Protein AF-K5BA87-F1 (afdb_monomer_lite)

Foldseek 3Di:
DDDDDLVVVQVVLLVVLVVLVVVLVVLLVPADQLADPCRLVSLLVSLLSLVVNLVVLVVQCPDPSRDVSSVVSNVVSVVVSLVSLLSQLLRPPRFLLSQLSQLCVVVVHDLVRLCVVLVHDSVVSVVVVNPDHDDPVSSVSSVVSCVVSPHGPPCVVVPDPPPPPPPDPDPDDDDDDDDDDDDDDDDDD

Secondary structure (DSSP, 8-state):
-----HHHHHHHHHHHHHHHHHHHHHHHHT---TTSTTHHHHHHHHHHHHHHHHHHHHHHHTSTT--HHHHHHHHHHHHHHHHHHHHHHHSTT--HHHHHHHHHHHTT--HHHHHHHHT--HHHHHHHHHTPPPPHHHHHHHHHHHHHTTS-TT-GGGS------------------------------

Structure (mmCIF, N/CA/C/O backbone):
data_AF-K5BA87-F1
#
_entry.id   AF-K5BA87-F1
#
loop_
_atom_site.group_PDB
_atom_site.id
_atom_site.type_symbol
_atom_site.label_atom_id
_atom_site.label_alt_id
_atom_site.label_comp_id
_atom_site.label_asym_id
_atom_site.label_entity_id
_atom_site.label_seq_id
_atom_site.pdbx_PDB_ins_code
_atom_site.Cartn_x
_atom_site.Cartn_y
_atom_site.Cartn_z
_atom_site.occupancy
_atom_site.B_iso_or_equiv
_atom_site.auth_seq_id
_atom_site.auth_comp_id
_atom_site.auth_asym_id
_atom_site.auth_atom_id
_atom_site.pdbx_PDB_model_num
ATOM 1 N N . MET A 1 1 ? 34.192 -6.811 -17.670 1.00 45.50 1 MET A N 1
ATOM 2 C CA . MET A 1 1 ? 32.764 -6.772 -17.295 1.00 45.50 1 MET A CA 1
ATOM 3 C C . MET A 1 1 ? 32.017 -6.153 -18.466 1.00 45.50 1 MET A C 1
ATOM 5 O O . MET A 1 1 ? 32.317 -5.016 -18.802 1.00 45.50 1 MET A O 1
ATOM 9 N N . GLN A 1 2 ? 31.177 -6.914 -19.172 1.00 49.62 2 GLN A N 1
ATOM 10 C CA . GLN A 1 2 ? 30.370 -6.382 -20.277 1.00 49.62 2 GLN A CA 1
ATOM 11 C C . GLN A 1 2 ? 29.252 -5.522 -19.676 1.00 49.62 2 GLN A C 1
ATOM 13 O O . GLN A 1 2 ? 28.383 -6.047 -18.987 1.00 49.62 2 GLN A O 1
ATOM 18 N N . HIS A 1 3 ? 29.323 -4.205 -19.878 1.00 57.19 3 HIS A N 1
ATOM 19 C CA . HIS A 1 3 ? 28.271 -3.267 -19.487 1.00 57.19 3 HIS A CA 1
ATOM 20 C C . HIS A 1 3 ? 27.156 -3.362 -20.531 1.00 57.19 3 HIS A C 1
ATOM 22 O O . HIS A 1 3 ? 27.376 -3.017 -21.693 1.00 57.19 3 HIS A O 1
ATOM 28 N N . MET A 1 4 ? 25.994 -3.887 -20.145 1.00 58.12 4 MET A N 1
ATOM 29 C CA . MET A 1 4 ? 24.817 -3.923 -21.013 1.00 58.12 4 MET A CA 1
ATOM 30 C C . MET A 1 4 ? 24.434 -2.475 -21.376 1.00 58.12 4 MET A C 1
ATOM 32 O O . MET A 1 4 ? 24.505 -1.586 -20.518 1.00 58.12 4 MET A O 1
ATOM 36 N N . PRO A 1 5 ? 24.049 -2.178 -22.630 1.00 64.94 5 PRO A N 1
ATOM 37 C CA . PRO A 1 5 ? 23.496 -0.868 -22.944 1.00 64.94 5 PRO A CA 1
ATOM 38 C C . PRO A 1 5 ? 22.256 -0.605 -22.063 1.00 64.94 5 PRO A C 1
ATOM 40 O O . PRO A 1 5 ? 21.494 -1.534 -21.789 1.00 64.94 5 PRO A O 1
ATOM 43 N N . PRO A 1 6 ? 22.023 0.645 -21.623 1.00 64.62 6 PRO A N 1
ATOM 44 C CA . PRO A 1 6 ? 20.949 0.996 -20.679 1.00 64.62 6 PRO A CA 1
ATOM 45 C C . PRO A 1 6 ? 19.543 0.596 -21.169 1.00 64.62 6 PRO A C 1
ATOM 47 O O . PRO A 1 6 ? 18.646 0.332 -20.366 1.00 64.62 6 PRO A O 1
ATOM 50 N N . GLU A 1 7 ? 19.355 0.498 -22.486 1.00 69.62 7 GLU A N 1
ATOM 51 C CA . GLU A 1 7 ? 18.125 0.011 -23.119 1.00 69.62 7 GLU A CA 1
ATOM 52 C C . GLU A 1 7 ? 17.911 -1.497 -22.904 1.00 69.62 7 GLU A C 1
ATOM 54 O O . GLU A 1 7 ? 16.791 -1.928 -22.634 1.00 69.62 7 GLU A O 1
ATOM 59 N N . GLY A 1 8 ? 18.983 -2.296 -22.939 1.00 77.62 8 GLY A N 1
ATOM 60 C CA . GLY A 1 8 ? 18.927 -3.738 -22.685 1.00 77.62 8 GLY A CA 1
ATOM 61 C C . GLY A 1 8 ? 18.586 -4.055 -21.229 1.00 77.62 8 GLY A C 1
ATOM 62 O O . GLY A 1 8 ? 17.743 -4.907 -20.963 1.00 77.62 8 GLY A O 1
ATOM 63 N N . GLU A 1 9 ? 19.170 -3.317 -20.279 1.00 81.56 9 GLU A N 1
ATOM 64 C CA . GLU A 1 9 ? 18.828 -3.442 -18.854 1.00 81.56 9 GLU A CA 1
ATOM 65 C C . GLU A 1 9 ? 17.364 -3.062 -18.595 1.00 81.56 9 GLU A C 1
ATOM 67 O O . GLU A 1 9 ? 16.650 -3.784 -17.899 1.00 81.56 9 GLU A O 1
ATOM 72 N N . SER A 1 10 ? 16.895 -1.969 -19.207 1.00 85.44 10 SER A N 1
ATOM 73 C CA . SER A 1 10 ? 15.498 -1.534 -19.102 1.00 85.44 10 SER A CA 1
ATOM 74 C C . SER A 1 10 ? 14.529 -2.580 -19.654 1.00 85.44 10 SER A C 1
ATOM 76 O O . SER A 1 10 ? 13.531 -2.882 -19.006 1.00 85.44 10 SER A O 1
ATOM 78 N N . SER A 1 11 ? 14.833 -3.173 -20.813 1.00 87.00 11 SER A N 1
ATOM 79 C CA . SER A 1 11 ? 13.997 -4.219 -21.413 1.00 87.00 11 SER A CA 1
ATOM 80 C C . SER A 1 11 ? 13.882 -5.453 -20.516 1.00 87.00 11 SER A C 1
ATOM 82 O O . SER A 1 11 ? 12.793 -6.011 -20.389 1.00 87.00 11 SER A O 1
ATOM 84 N N . VAL A 1 12 ? 14.976 -5.876 -19.873 1.00 92.94 12 VAL A N 1
ATOM 85 C CA . VAL A 1 12 ? 14.958 -7.017 -18.944 1.00 92.94 12 VAL A CA 1
ATOM 86 C C . VAL A 1 12 ? 14.115 -6.694 -17.712 1.00 92.94 12 VAL A C 1
ATOM 88 O O . VAL A 1 12 ? 13.256 -7.495 -17.344 1.00 92.94 12 VAL A O 1
ATOM 91 N N . ILE A 1 13 ? 14.302 -5.511 -17.114 1.00 92.31 13 ILE A N 1
ATOM 92 C CA . ILE A 1 13 ? 13.520 -5.063 -15.950 1.00 92.31 13 ILE A CA 1
ATOM 93 C C . ILE A 1 13 ? 12.024 -5.058 -16.273 1.00 92.31 13 ILE A C 1
ATOM 95 O O . ILE A 1 13 ? 11.234 -5.582 -15.486 1.00 92.31 13 ILE A O 1
ATOM 99 N N . VAL A 1 14 ? 11.642 -4.511 -17.429 1.00 92.94 14 VAL A N 1
ATOM 100 C CA . VAL A 1 14 ? 10.245 -4.467 -17.882 1.00 92.94 14 VAL A CA 1
ATOM 101 C C . VAL A 1 14 ? 9.699 -5.881 -18.060 1.00 92.94 14 VAL A C 1
ATOM 103 O O . VAL A 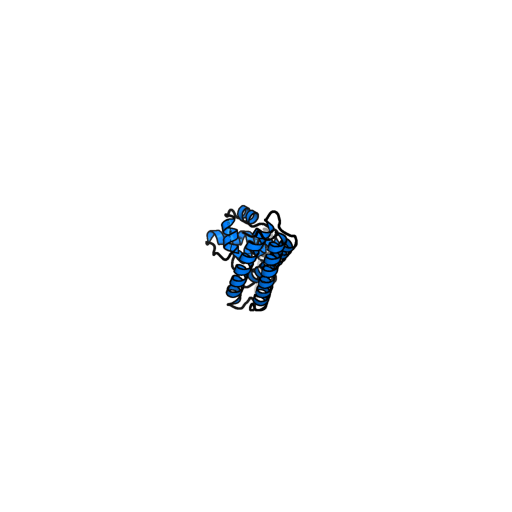1 14 ? 8.717 -6.220 -17.413 1.00 92.94 14 VAL A O 1
ATOM 106 N N . SER A 1 15 ? 10.385 -6.747 -18.813 1.00 94.62 15 SER A N 1
ATOM 107 C CA . SER A 1 15 ? 9.910 -8.119 -19.061 1.00 94.62 15 SER A CA 1
ATOM 108 C C . SER A 1 15 ? 9.724 -8.944 -17.779 1.00 94.62 15 SER A C 1
ATOM 110 O O . SER A 1 15 ? 8.754 -9.689 -17.635 1.00 94.62 15 SER A O 1
ATOM 112 N N . LEU A 1 16 ? 10.627 -8.786 -16.803 1.00 96.00 16 LEU A N 1
ATOM 113 C CA . LEU A 1 16 ? 10.517 -9.459 -15.512 1.00 96.00 16 LEU A CA 1
ATOM 114 C C . LEU A 1 16 ? 9.367 -8.880 -14.675 1.00 96.00 16 LEU A C 1
ATOM 116 O O . LEU A 1 16 ? 8.671 -9.624 -13.983 1.00 96.00 16 LEU A O 1
ATOM 120 N N . SER A 1 17 ? 9.155 -7.565 -14.753 1.00 95.44 17 SER A N 1
ATOM 121 C CA . SER A 1 17 ? 8.059 -6.887 -14.058 1.00 95.44 17 SER A CA 1
ATOM 122 C C . SER A 1 17 ? 6.700 -7.286 -14.623 1.00 95.44 17 SER A C 1
ATOM 124 O O . SER A 1 17 ? 5.794 -7.578 -13.847 1.00 95.44 17 SER A O 1
ATOM 126 N N . GLU A 1 18 ? 6.576 -7.389 -15.946 1.00 96.56 18 GLU A N 1
ATOM 127 C CA . GLU A 1 18 ? 5.374 -7.873 -16.630 1.00 96.56 18 GLU A CA 1
ATOM 128 C C . GLU A 1 18 ? 5.036 -9.305 -16.197 1.00 96.56 18 GLU A C 1
ATOM 130 O O . GLU A 1 18 ? 3.907 -9.588 -15.791 1.00 96.56 18 GLU A O 1
ATOM 135 N N . ALA A 1 19 ? 6.027 -10.205 -16.188 1.00 97.44 19 ALA A N 1
ATOM 136 C CA . ALA A 1 19 ? 5.841 -11.579 -15.723 1.00 97.44 19 ALA A CA 1
ATOM 137 C C . ALA A 1 19 ? 5.380 -11.637 -14.255 1.00 97.44 19 ALA A C 1
ATOM 139 O O . ALA A 1 19 ? 4.421 -12.343 -13.927 1.00 97.44 19 ALA A O 1
ATOM 140 N N . ALA A 1 20 ? 6.013 -10.857 -13.372 1.00 97.69 20 ALA A N 1
ATOM 141 C CA . ALA A 1 20 ? 5.603 -10.757 -11.974 1.00 97.69 20 ALA A CA 1
ATOM 142 C C . ALA A 1 20 ? 4.176 -10.198 -11.836 1.00 97.69 20 ALA A C 1
ATOM 144 O O . ALA A 1 20 ? 3.376 -10.723 -11.060 1.00 97.69 20 ALA A O 1
ATOM 145 N N . MET A 1 21 ? 3.821 -9.178 -12.619 1.00 97.88 21 MET A N 1
ATOM 146 C CA . MET A 1 21 ? 2.479 -8.598 -12.631 1.00 97.88 21 MET A CA 1
ATOM 147 C C . MET A 1 21 ? 1.417 -9.581 -13.110 1.00 97.88 21 MET A C 1
ATOM 149 O O . MET A 1 21 ? 0.338 -9.629 -12.521 1.00 97.88 21 MET A O 1
ATOM 153 N N . HIS A 1 22 ? 1.712 -10.418 -14.107 1.00 98.06 22 HIS A N 1
ATOM 154 C CA . HIS A 1 22 ? 0.811 -11.500 -14.504 1.00 98.06 22 HIS A CA 1
ATOM 155 C C . HIS A 1 22 ? 0.533 -12.467 -13.345 1.00 98.06 22 HIS A C 1
ATOM 157 O O . HIS A 1 22 ? -0.625 -12.808 -13.098 1.00 98.06 22 HIS A O 1
ATOM 163 N N . MET A 1 23 ? 1.563 -12.850 -12.584 1.00 98.00 23 MET A N 1
ATOM 164 C CA . MET A 1 23 ? 1.403 -13.712 -11.408 1.00 98.00 23 MET A CA 1
ATOM 165 C C . MET A 1 23 ? 0.591 -13.035 -10.296 1.00 98.00 23 MET A C 1
ATOM 167 O O . MET A 1 23 ? -0.309 -13.657 -9.730 1.00 98.00 23 MET A O 1
ATOM 171 N N . TYR A 1 24 ? 0.867 -11.763 -9.990 1.00 98.19 24 TYR A N 1
ATOM 172 C CA . TYR A 1 24 ? 0.115 -11.028 -8.970 1.00 98.19 24 TYR A CA 1
ATOM 173 C C . TYR A 1 24 ? -1.336 -10.789 -9.377 1.00 98.19 24 TYR A C 1
ATOM 175 O O . TYR A 1 24 ? -2.220 -10.897 -8.532 1.00 98.19 24 TYR A O 1
ATOM 183 N N . ASN A 1 25 ? -1.611 -10.530 -10.656 1.00 98.00 25 ASN A N 1
ATOM 184 C CA . ASN A 1 25 ? -2.979 -10.405 -11.145 1.00 98.00 25 ASN A CA 1
ATOM 185 C C . ASN A 1 25 ? -3.761 -11.701 -10.926 1.00 98.00 25 ASN A C 1
ATOM 187 O O . ASN A 1 25 ? -4.804 -11.656 -10.281 1.00 98.00 25 ASN A O 1
ATOM 191 N N . ALA A 1 26 ? -3.200 -12.847 -11.319 1.00 98.06 26 ALA A N 1
ATOM 192 C CA . ALA A 1 26 ? -3.817 -14.146 -11.061 1.00 98.06 26 ALA A CA 1
ATOM 193 C C . ALA A 1 26 ? -4.020 -14.415 -9.556 1.00 98.06 26 ALA A C 1
ATOM 195 O O . ALA A 1 26 ? -5.053 -14.945 -9.150 1.00 98.06 26 ALA A O 1
ATOM 196 N N . ALA A 1 27 ? -3.063 -14.024 -8.708 1.00 98.12 27 ALA A N 1
ATOM 197 C CA . ALA A 1 27 ? -3.184 -14.177 -7.259 1.00 98.12 27 ALA A CA 1
ATOM 198 C C . ALA A 1 27 ? -4.305 -13.308 -6.662 1.00 98.12 27 ALA A C 1
ATOM 200 O O . ALA A 1 27 ? -5.023 -13.782 -5.780 1.00 98.12 27 ALA A O 1
ATOM 201 N N . ILE A 1 28 ? -4.465 -12.071 -7.149 1.00 98.12 28 ILE A N 1
ATOM 202 C CA . ILE A 1 28 ? -5.531 -11.142 -6.740 1.00 98.12 28 ILE A CA 1
ATOM 203 C C . ILE A 1 28 ? -6.898 -11.657 -7.177 1.00 98.12 28 ILE A C 1
ATOM 205 O O . ILE A 1 28 ? -7.843 -11.631 -6.387 1.00 98.12 28 ILE A O 1
ATOM 209 N N . ASP A 1 29 ? -6.997 -12.150 -8.409 1.00 97.56 29 ASP A N 1
ATOM 210 C CA . ASP A 1 29 ? -8.242 -12.682 -8.960 1.00 97.56 29 ASP A CA 1
ATOM 211 C C . ASP A 1 29 ? -8.666 -13.966 -8.224 1.00 97.56 29 ASP A C 1
ATOM 213 O O . ASP A 1 29 ? -9.852 -14.246 -8.078 1.00 97.56 29 ASP A O 1
ATOM 217 N N . ALA A 1 30 ? -7.701 -14.710 -7.676 1.00 97.81 30 ALA A N 1
ATOM 218 C CA . ALA A 1 30 ? -7.943 -15.882 -6.843 1.00 97.81 30 ALA A CA 1
ATOM 219 C C . ALA A 1 30 ? -8.211 -15.561 -5.358 1.00 97.81 30 ALA A C 1
ATOM 221 O O . ALA A 1 30 ? -8.400 -16.503 -4.574 1.00 97.81 30 ALA A O 1
ATOM 222 N N . LEU A 1 31 ? -8.150 -14.294 -4.919 1.00 98.00 31 LEU A N 1
ATOM 223 C CA . LEU A 1 31 ? -8.445 -13.928 -3.527 1.00 98.00 31 LEU A CA 1
ATOM 224 C C . LEU A 1 31 ? -9.897 -14.280 -3.182 1.00 98.00 31 LEU A C 1
ATOM 226 O O . LEU A 1 31 ? -10.783 -14.078 -4.012 1.00 98.00 31 LEU A O 1
ATOM 230 N N . PRO A 1 32 ? -10.158 -14.772 -1.958 1.00 96.88 32 PRO A N 1
ATOM 231 C CA . PRO A 1 32 ? -11.514 -15.096 -1.544 1.00 96.88 32 PRO A CA 1
ATOM 232 C C . PRO A 1 32 ? -12.346 -13.814 -1.369 1.00 96.88 32 PRO A C 1
ATOM 234 O O . PRO A 1 32 ? -11.850 -12.692 -1.533 1.00 96.88 32 PRO A O 1
ATOM 237 N N . PHE A 1 33 ? -13.622 -13.977 -1.028 1.00 94.44 33 PHE A N 1
ATOM 238 C CA . PHE A 1 33 ? -14.476 -12.845 -0.674 1.00 94.44 33 PHE A CA 1
ATOM 239 C C . PHE A 1 33 ? -13.921 -12.097 0.553 1.00 94.44 33 PHE A C 1
ATOM 241 O O . PHE A 1 33 ? -13.306 -12.742 1.405 1.00 94.44 33 PHE A O 1
ATOM 248 N N . PRO A 1 34 ? -14.107 -10.767 0.649 1.00 93.50 34 PRO A N 1
ATOM 249 C CA . PRO A 1 34 ? -13.603 -9.951 1.761 1.00 93.50 34 PRO A CA 1
ATOM 250 C C . PRO A 1 34 ? -13.984 -10.452 3.162 1.00 93.50 34 PRO A C 1
ATOM 252 O O . PRO A 1 34 ? -13.225 -10.267 4.108 1.00 93.50 34 PRO A O 1
ATOM 255 N N . GLU A 1 35 ? -15.131 -11.115 3.297 1.00 92.62 35 GLU A N 1
ATOM 256 C CA . GLU A 1 35 ? -15.642 -11.665 4.556 1.00 92.62 35 GLU A CA 1
ATOM 257 C C . GLU A 1 35 ? -15.001 -13.015 4.930 1.00 92.62 35 GLU A C 1
ATOM 259 O O . GLU A 1 35 ? -15.192 -13.516 6.040 1.00 92.62 35 GLU A O 1
ATOM 264 N N . ASP A 1 36 ? -14.243 -13.637 4.020 1.00 95.81 36 ASP A N 1
ATOM 265 C CA . ASP A 1 36 ? -13.527 -14.877 4.307 1.00 95.81 36 ASP A CA 1
ATOM 266 C C . ASP A 1 36 ? -12.364 -14.605 5.267 1.00 95.81 36 ASP A C 1
ATOM 268 O O . ASP A 1 36 ? -11.497 -13.769 5.019 1.00 95.81 36 ASP A O 1
ATOM 272 N N . ARG A 1 37 ? -12.272 -15.396 6.338 1.00 92.75 37 ARG A N 1
ATOM 273 C CA . ARG A 1 37 ? -11.195 -15.305 7.340 1.00 92.75 37 ARG A CA 1
ATOM 274 C C . ARG A 1 37 ? -9.771 -15.394 6.765 1.00 92.75 37 ARG A C 1
ATOM 276 O O . ARG A 1 37 ? -8.819 -14.983 7.419 1.00 92.75 37 ARG A O 1
ATOM 283 N N . ASN A 1 38 ? -9.599 -15.980 5.580 1.00 95.38 38 ASN A N 1
ATOM 284 C CA . ASN A 1 38 ? -8.309 -16.104 4.901 1.00 95.38 38 ASN A CA 1
ATOM 285 C C . ASN A 1 38 ? -8.016 -14.941 3.947 1.00 95.38 38 ASN A C 1
ATOM 287 O O . ASN A 1 38 ? -6.917 -14.906 3.390 1.00 95.38 38 ASN A O 1
ATOM 291 N N . PHE A 1 39 ? -8.969 -14.032 3.721 1.00 97.38 39 PHE A N 1
ATOM 292 C CA . PHE A 1 39 ? -8.816 -12.908 2.805 1.00 97.38 39 PHE A CA 1
ATOM 293 C C . PHE A 1 39 ? -7.591 -12.068 3.158 1.00 97.38 39 PHE A C 1
ATOM 295 O O . PHE A 1 39 ? -6.660 -12.017 2.357 1.00 97.38 39 PHE A O 1
ATOM 302 N N . HIS A 1 40 ? -7.543 -11.519 4.376 1.00 96.00 40 HIS A N 1
ATOM 303 C CA . HIS A 1 40 ? -6.445 -10.659 4.838 1.00 96.00 40 HIS A CA 1
ATOM 304 C C . HIS A 1 40 ? -5.093 -11.352 4.733 1.00 96.00 40 HIS A C 1
ATOM 306 O O . HIS A 1 40 ? -4.201 -10.873 4.042 1.00 96.00 40 HIS A O 1
ATOM 312 N N . LYS A 1 41 ? -4.988 -12.574 5.268 1.00 96.00 41 LYS A N 1
ATOM 313 C CA . LYS A 1 41 ? -3.753 -13.366 5.197 1.00 96.00 41 LYS A CA 1
ATOM 314 C C . LYS A 1 41 ? -3.239 -13.537 3.762 1.00 96.00 41 LYS A C 1
ATOM 316 O O . LYS A 1 41 ? -2.032 -13.524 3.536 1.00 96.00 41 LYS A O 1
ATOM 321 N N . ARG A 1 42 ? -4.129 -13.755 2.788 1.00 97.88 42 ARG A N 1
ATOM 322 C CA . ARG A 1 42 ? -3.735 -13.914 1.380 1.00 97.88 42 ARG A CA 1
ATOM 323 C C . ARG A 1 42 ? -3.447 -12.569 0.713 1.00 97.88 42 ARG A C 1
ATOM 325 O O . ARG A 1 42 ? -2.497 -12.491 -0.062 1.00 97.88 42 ARG A O 1
ATOM 332 N N . ALA A 1 43 ? -4.231 -11.538 1.013 1.00 98.00 43 ALA A N 1
ATOM 333 C CA . ALA A 1 43 ? -4.033 -10.187 0.501 1.00 98.00 43 ALA A CA 1
ATOM 334 C C . ALA A 1 43 ? -2.684 -9.614 0.958 1.00 98.00 43 ALA A C 1
ATOM 336 O O . ALA A 1 43 ? -1.938 -9.110 0.123 1.00 98.00 43 ALA A O 1
ATOM 337 N N . ASP A 1 44 ? -2.312 -9.793 2.226 1.00 97.50 44 ASP A N 1
ATOM 338 C CA . ASP A 1 44 ? -1.053 -9.301 2.796 1.00 97.50 44 ASP A CA 1
ATOM 339 C C . ASP A 1 44 ? 0.177 -9.897 2.101 1.00 97.50 44 ASP A C 1
ATOM 341 O O . ASP A 1 44 ? 1.139 -9.185 1.806 1.00 97.50 44 ASP A O 1
ATOM 345 N N . VAL A 1 45 ? 0.137 -11.189 1.754 1.00 97.88 45 VAL A N 1
ATOM 346 C CA . VAL A 1 45 ? 1.214 -11.844 0.989 1.00 97.88 45 VAL A CA 1
ATOM 347 C C . VAL A 1 45 ? 1.380 -11.195 -0.386 1.00 97.88 45 VAL A C 1
ATOM 349 O O . VAL A 1 45 ? 2.504 -10.935 -0.823 1.00 97.88 45 VAL A O 1
ATOM 352 N N . VAL A 1 46 ? 0.270 -10.910 -1.069 1.00 98.19 46 VAL A N 1
ATOM 353 C CA . VAL A 1 46 ? 0.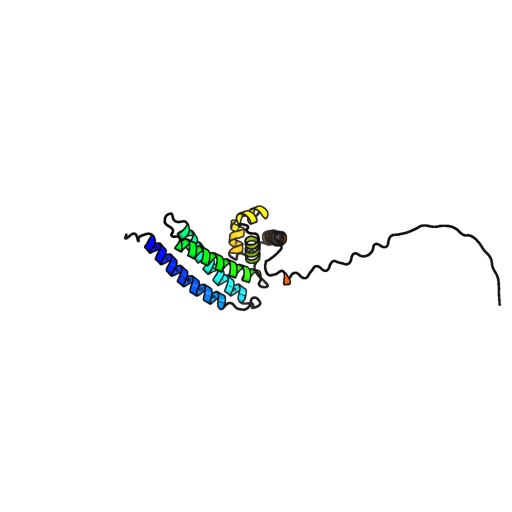293 -10.258 -2.384 1.00 98.19 46 VAL A CA 1
ATOM 354 C C . VAL A 1 46 ? 0.752 -8.802 -2.266 1.00 98.19 46 VAL A C 1
ATOM 356 O O . VAL A 1 46 ? 1.612 -8.377 -3.037 1.00 98.19 46 VAL A O 1
ATOM 359 N N . LEU A 1 47 ? 0.248 -8.052 -1.281 1.00 98.25 47 LEU A N 1
ATOM 360 C CA . LEU A 1 47 ? 0.647 -6.669 -1.001 1.00 98.25 47 LEU A CA 1
ATOM 361 C C . LEU A 1 47 ? 2.147 -6.565 -0.710 1.00 98.25 47 LEU A C 1
ATOM 363 O O . LEU A 1 47 ? 2.821 -5.700 -1.271 1.00 98.25 47 LEU A O 1
ATOM 367 N N . ALA A 1 48 ? 2.700 -7.474 0.096 1.00 98.00 48 ALA A N 1
ATOM 368 C CA . ALA A 1 48 ? 4.133 -7.525 0.373 1.00 98.00 48 ALA A CA 1
ATOM 369 C C . ALA A 1 48 ? 4.958 -7.779 -0.902 1.00 98.00 48 ALA A C 1
ATOM 371 O O . ALA A 1 48 ? 5.993 -7.141 -1.114 1.00 98.00 48 ALA A O 1
ATOM 372 N N . GLY A 1 49 ? 4.495 -8.680 -1.775 1.00 97.81 49 GLY A N 1
ATOM 373 C CA . GLY A 1 49 ? 5.118 -8.943 -3.073 1.00 97.81 49 GLY A CA 1
ATOM 374 C C . GLY A 1 49 ? 5.091 -7.730 -4.009 1.00 97.81 49 GLY A C 1
ATOM 375 O O . GLY A 1 49 ? 6.131 -7.323 -4.537 1.00 97.81 49 GLY A O 1
ATOM 376 N N . LEU A 1 50 ? 3.926 -7.095 -4.157 1.00 98.31 50 LEU A N 1
ATOM 377 C CA . LEU A 1 50 ? 3.755 -5.875 -4.951 1.00 98.31 50 LEU A CA 1
ATOM 378 C C . LEU A 1 50 ? 4.598 -4.714 -4.414 1.00 98.31 50 LEU A C 1
ATOM 380 O O . LEU A 1 50 ? 5.166 -3.961 -5.202 1.00 98.31 50 LEU A O 1
ATOM 384 N N . ARG A 1 51 ? 4.745 -4.584 -3.090 1.00 97.25 51 ARG A N 1
ATOM 385 C CA . ARG A 1 51 ? 5.591 -3.555 -2.466 1.00 97.25 51 ARG A CA 1
ATOM 386 C C . ARG A 1 51 ? 7.059 -3.720 -2.844 1.00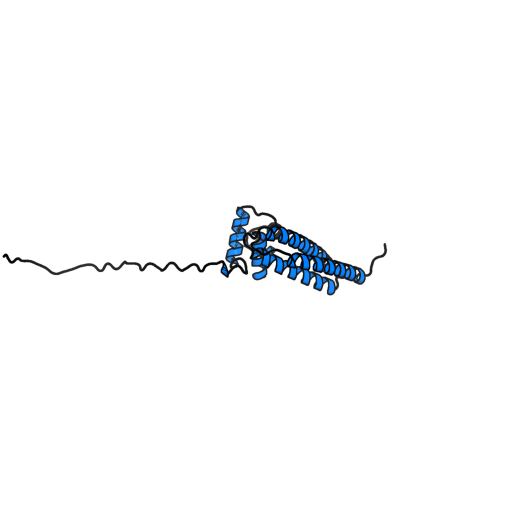 97.25 51 ARG A C 1
ATOM 388 O O . ARG A 1 51 ? 7.710 -2.733 -3.183 1.00 97.25 51 ARG A O 1
ATOM 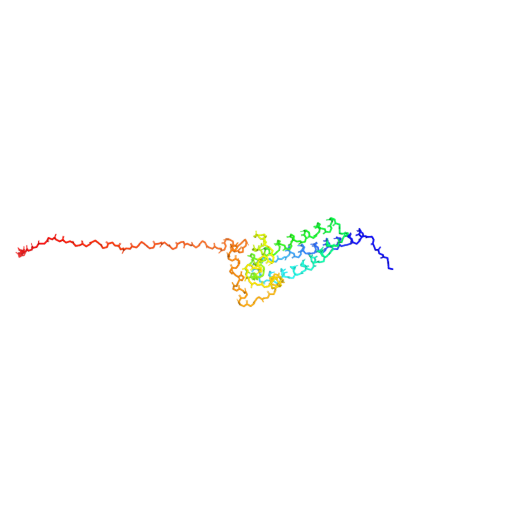395 N N . LYS A 1 52 ? 7.566 -4.957 -2.840 1.00 97.44 52 LYS A N 1
ATOM 396 C CA . LYS A 1 52 ? 8.934 -5.268 -3.286 1.00 97.44 52 LYS A CA 1
ATOM 397 C C . LYS A 1 52 ? 9.127 -4.944 -4.766 1.00 97.44 52 LYS A C 1
ATOM 399 O O . LYS A 1 52 ? 10.113 -4.304 -5.120 1.00 97.44 52 LYS A O 1
ATOM 404 N N . LEU A 1 53 ? 8.168 -5.325 -5.614 1.00 98.06 53 LEU A N 1
ATOM 405 C CA . LEU A 1 53 ? 8.207 -5.002 -7.043 1.00 98.06 53 LEU A CA 1
ATOM 406 C C . LEU A 1 53 ? 8.197 -3.481 -7.278 1.00 98.06 53 LEU A C 1
ATOM 408 O O . LEU A 1 53 ? 9.022 -2.963 -8.029 1.00 98.06 53 LEU A O 1
ATOM 412 N N . ARG A 1 54 ? 7.319 -2.756 -6.574 1.00 97.50 54 ARG A N 1
ATOM 413 C CA . ARG A 1 54 ? 7.237 -1.289 -6.600 1.00 97.50 54 ARG A CA 1
ATOM 414 C C . ARG A 1 54 ? 8.560 -0.641 -6.199 1.00 97.50 54 ARG A C 1
ATOM 416 O O . ARG A 1 54 ? 8.971 0.310 -6.853 1.00 97.50 54 ARG A O 1
ATOM 423 N N . ALA A 1 55 ? 9.217 -1.137 -5.149 1.00 96.62 55 ALA A N 1
ATOM 424 C CA . ALA A 1 55 ? 10.502 -0.614 -4.690 1.00 96.62 55 ALA A CA 1
ATOM 425 C C . ALA A 1 55 ? 11.606 -0.803 -5.744 1.00 96.62 55 ALA A C 1
ATOM 427 O O . ALA A 1 55 ? 12.288 0.162 -6.083 1.00 96.62 55 ALA A O 1
ATOM 428 N N . GLY A 1 56 ? 11.724 -2.001 -6.328 1.00 96.62 56 GLY A N 1
ATOM 429 C CA . GLY A 1 56 ? 12.711 -2.271 -7.380 1.00 96.62 56 GLY A CA 1
ATOM 430 C C . GLY A 1 56 ? 12.501 -1.417 -8.636 1.00 96.62 56 GLY A C 1
ATOM 431 O O . GLY A 1 56 ? 13.453 -0.864 -9.184 1.00 96.62 56 GLY A O 1
ATOM 432 N N . LEU A 1 57 ? 11.248 -1.237 -9.064 1.00 96.88 57 LEU A N 1
ATOM 433 C CA . LEU A 1 57 ? 10.919 -0.360 -10.191 1.00 96.88 57 LEU A CA 1
ATOM 434 C C . LEU A 1 57 ? 11.113 1.126 -9.870 1.00 96.88 57 LEU A C 1
ATOM 436 O O . LEU A 1 57 ? 11.521 1.880 -10.748 1.00 96.88 57 LEU A O 1
ATOM 440 N N . ALA A 1 58 ? 10.851 1.558 -8.634 1.00 96.88 58 ALA A N 1
ATOM 441 C CA . ALA A 1 58 ? 11.121 2.928 -8.204 1.00 96.88 58 ALA A CA 1
ATOM 442 C C . ALA A 1 58 ? 12.624 3.232 -8.230 1.00 96.88 58 ALA A C 1
ATOM 444 O O . ALA A 1 58 ? 13.025 4.273 -8.749 1.00 96.88 58 ALA A O 1
ATOM 445 N N . GLU A 1 59 ? 13.451 2.300 -7.752 1.00 95.81 59 GLU A N 1
ATOM 446 C CA . GLU A 1 59 ? 14.906 2.410 -7.845 1.00 95.81 59 GLU A CA 1
ATOM 447 C C . GLU A 1 59 ? 15.362 2.480 -9.309 1.00 95.81 59 GLU A C 1
ATOM 449 O O . GLU A 1 59 ? 16.147 3.355 -9.671 1.00 95.81 59 GLU A O 1
ATOM 454 N N . ALA A 1 60 ? 14.836 1.609 -10.178 1.00 94.00 60 ALA A N 1
ATOM 455 C CA . ALA A 1 60 ? 15.152 1.622 -11.604 1.00 94.00 60 ALA A CA 1
ATOM 456 C C . ALA A 1 60 ? 14.729 2.935 -12.288 1.00 94.00 60 ALA A C 1
ATOM 458 O O . ALA A 1 60 ? 15.492 3.488 -13.082 1.00 94.00 60 ALA A O 1
ATOM 459 N N . ALA A 1 61 ? 13.545 3.459 -11.958 1.00 94.75 61 ALA A N 1
ATOM 460 C CA . ALA A 1 61 ? 13.017 4.708 -12.501 1.00 94.75 61 ALA A CA 1
ATOM 461 C C . ALA A 1 61 ? 13.828 5.940 -12.065 1.00 94.75 61 ALA A C 1
ATOM 463 O O . ALA A 1 61 ? 13.939 6.895 -12.834 1.00 94.75 61 ALA A O 1
ATOM 464 N N . ALA A 1 62 ? 14.426 5.913 -10.870 1.00 94.56 62 ALA A N 1
ATOM 465 C CA . ALA A 1 62 ? 15.253 7.000 -10.344 1.00 94.56 62 ALA A CA 1
ATOM 466 C C . ALA A 1 62 ? 16.652 7.092 -10.989 1.00 94.56 62 ALA A C 1
ATOM 468 O O . ALA A 1 62 ? 17.385 8.054 -10.750 1.00 94.56 62 ALA A O 1
ATOM 469 N N . ARG A 1 63 ? 17.058 6.109 -11.806 1.00 91.56 63 ARG A N 1
ATOM 470 C CA . ARG A 1 63 ? 18.380 6.104 -12.452 1.00 91.56 63 ARG A CA 1
ATOM 471 C C . ARG A 1 63 ? 18.462 7.177 -13.554 1.00 91.56 63 ARG A C 1
ATOM 473 O O . ARG A 1 63 ? 17.505 7.330 -14.307 1.00 91.56 63 ARG A O 1
ATOM 480 N N . PRO A 1 64 ? 19.626 7.830 -13.772 1.00 86.50 64 PRO A N 1
ATOM 481 C CA . PRO A 1 64 ? 19.787 8.896 -14.777 1.00 86.50 64 PRO A CA 1
ATOM 482 C C . PRO A 1 64 ? 19.464 8.523 -16.235 1.00 86.50 64 PRO A C 1
ATOM 484 O O . PRO A 1 64 ? 19.343 9.400 -17.081 1.00 86.50 64 PRO A O 1
ATOM 487 N N . ARG A 1 65 ? 19.385 7.225 -16.552 1.00 84.75 65 ARG A N 1
ATOM 488 C CA . ARG A 1 65 ? 19.078 6.690 -17.889 1.00 84.75 65 ARG A CA 1
ATOM 489 C C . ARG A 1 65 ? 17.836 5.792 -17.869 1.00 84.75 65 ARG A C 1
ATOM 491 O O . ARG A 1 65 ? 17.769 4.831 -18.631 1.00 84.75 65 ARG A O 1
ATOM 498 N N . SER A 1 66 ? 16.897 6.048 -16.957 1.00 88.56 66 SER A N 1
ATOM 499 C CA . SER A 1 66 ? 15.625 5.329 -16.939 1.00 88.56 66 SER A CA 1
ATOM 500 C C . SER A 1 66 ? 14.826 5.620 -18.212 1.00 88.56 66 SER A C 1
ATOM 502 O O . SER A 1 66 ? 14.895 6.706 -18.789 1.00 88.56 66 SER A O 1
ATOM 504 N N . THR A 1 67 ? 14.101 4.613 -18.693 1.00 91.75 67 THR A N 1
ATOM 505 C CA . THR A 1 67 ? 13.292 4.725 -19.911 1.00 91.75 67 THR A CA 1
ATOM 506 C C . THR A 1 67 ? 11.829 5.004 -19.556 1.00 91.75 67 THR A C 1
ATOM 508 O O . THR A 1 67 ? 11.363 4.572 -18.495 1.00 91.75 67 THR A O 1
ATOM 511 N N . PRO A 1 68 ? 11.055 5.663 -20.442 1.00 94.25 68 PRO A N 1
ATOM 512 C CA . PRO A 1 68 ? 9.616 5.848 -20.245 1.00 94.25 68 PRO A CA 1
ATOM 513 C C . PRO A 1 68 ? 8.858 4.539 -19.978 1.00 94.25 68 PRO A C 1
ATOM 515 O O . PRO A 1 68 ? 7.895 4.538 -19.215 1.00 94.25 68 PRO A O 1
ATOM 518 N N . THR A 1 69 ? 9.317 3.414 -20.535 1.00 94.38 69 THR A N 1
ATOM 519 C CA . THR A 1 69 ? 8.722 2.091 -20.302 1.00 94.38 69 THR A CA 1
ATOM 520 C C . THR A 1 69 ? 8.837 1.654 -18.840 1.00 94.38 69 THR A C 1
ATOM 522 O O . THR A 1 69 ? 7.863 1.171 -18.277 1.00 94.38 69 THR A O 1
ATOM 525 N N . VAL A 1 70 ? 9.973 1.899 -18.176 1.00 95.62 70 VAL A N 1
ATOM 526 C CA . VAL A 1 70 ? 10.135 1.604 -16.736 1.00 95.62 70 VAL A CA 1
ATOM 527 C C . VAL A 1 70 ? 9.199 2.472 -15.888 1.00 95.62 70 VAL A C 1
ATOM 529 O O . VAL A 1 70 ? 8.610 1.989 -14.922 1.00 95.62 70 VAL A O 1
ATOM 532 N N . ILE A 1 71 ? 9.021 3.743 -16.262 1.00 95.88 71 ILE A N 1
ATOM 533 C CA . ILE A 1 71 ? 8.088 4.657 -15.583 1.00 95.88 71 ILE A CA 1
ATOM 534 C C . ILE A 1 71 ? 6.640 4.174 -15.757 1.00 95.88 71 ILE A C 1
ATOM 536 O O . ILE A 1 71 ? 5.863 4.202 -14.798 1.00 95.88 71 ILE A O 1
ATOM 540 N N . ASN A 1 72 ? 6.280 3.704 -16.956 1.00 96.56 72 ASN A N 1
ATOM 541 C CA . ASN A 1 72 ? 4.971 3.114 -17.219 1.00 96.56 72 ASN A CA 1
ATOM 542 C C . ASN A 1 72 ? 4.736 1.866 -16.358 1.00 96.56 72 ASN A C 1
ATOM 544 O O . ASN A 1 72 ? 3.723 1.802 -15.664 1.00 96.56 72 ASN A O 1
ATOM 548 N N . GLU A 1 73 ? 5.689 0.932 -16.314 1.00 97.31 73 GLU A N 1
ATOM 549 C CA . GLU A 1 73 ? 5.573 -0.266 -15.473 1.00 97.31 73 GLU A CA 1
ATOM 550 C C . GLU A 1 73 ? 5.436 0.079 -13.987 1.00 97.31 73 GLU A C 1
ATOM 552 O O . GLU A 1 73 ? 4.551 -0.438 -13.303 1.00 97.31 73 GLU A O 1
ATOM 557 N N . LEU A 1 74 ? 6.225 1.034 -13.480 1.00 97.94 74 LEU A N 1
ATOM 558 C CA . LEU A 1 74 ? 6.083 1.518 -12.104 1.00 97.94 74 LEU A CA 1
ATOM 559 C C . LEU A 1 74 ? 4.678 2.081 -11.832 1.00 97.94 74 LEU A C 1
ATOM 561 O O . LEU A 1 74 ? 4.108 1.834 -10.767 1.00 97.94 74 LEU A O 1
ATOM 565 N N . SER A 1 75 ? 4.113 2.830 -12.781 1.00 98.06 75 SER A N 1
ATOM 566 C CA . SER A 1 75 ? 2.748 3.362 -12.687 1.00 98.06 75 SER A CA 1
ATOM 567 C C . SER A 1 75 ? 1.708 2.241 -12.605 1.00 98.06 75 SER A C 1
ATOM 569 O O . SER A 1 75 ? 0.816 2.288 -11.758 1.00 98.06 75 SER A O 1
ATOM 571 N N . GLN A 1 76 ? 1.846 1.196 -13.422 1.00 97.75 76 GLN A N 1
ATOM 572 C CA . GLN A 1 76 ? 0.928 0.056 -13.430 1.00 97.75 76 GLN A CA 1
ATOM 573 C C . GLN A 1 76 ? 0.984 -0.741 -12.121 1.00 97.75 76 GLN A C 1
ATOM 575 O O . GLN A 1 76 ? -0.062 -1.069 -11.555 1.00 97.75 76 GLN A O 1
ATOM 580 N N . VAL A 1 77 ? 2.185 -0.984 -11.587 1.00 98.25 77 VAL A N 1
ATOM 581 C CA . VAL A 1 77 ? 2.363 -1.645 -10.283 1.00 98.25 77 VAL A CA 1
ATOM 582 C C . VAL A 1 77 ? 1.751 -0.816 -9.154 1.00 98.25 77 VAL A C 1
ATOM 584 O O . VAL A 1 77 ? 1.064 -1.374 -8.298 1.00 98.25 77 VAL A O 1
ATOM 587 N N . ARG A 1 78 ? 1.953 0.511 -9.155 1.00 97.38 78 ARG A N 1
ATOM 588 C CA . ARG A 1 78 ? 1.357 1.420 -8.159 1.00 97.38 78 ARG A CA 1
ATOM 589 C C . ARG A 1 78 ? -0.165 1.339 -8.168 1.00 97.38 78 ARG A C 1
ATOM 591 O O . ARG A 1 78 ? -0.737 1.012 -7.138 1.00 97.38 78 ARG A O 1
ATOM 598 N N . LYS A 1 79 ? -0.798 1.492 -9.335 1.00 97.81 79 LYS A N 1
ATOM 599 C CA . LYS A 1 79 ? -2.260 1.379 -9.467 1.00 97.81 79 LYS A CA 1
ATOM 600 C C . LYS A 1 79 ? -2.784 0.042 -8.946 1.00 97.81 79 LYS A C 1
ATOM 602 O O . LYS A 1 79 ? -3.797 0.007 -8.261 1.00 97.81 79 LYS A O 1
ATOM 607 N N . ARG A 1 80 ? -2.101 -1.068 -9.252 1.00 98.06 80 ARG A N 1
ATOM 608 C CA . ARG A 1 80 ? -2.545 -2.394 -8.796 1.00 98.06 80 ARG A CA 1
ATOM 609 C C . ARG A 1 80 ? -2.394 -2.575 -7.288 1.00 98.06 80 ARG A C 1
ATOM 611 O O . ARG A 1 80 ? -3.270 -3.182 -6.676 1.00 98.06 80 ARG A O 1
ATOM 618 N N . TYR A 1 81 ? -1.315 -2.055 -6.705 1.00 98.19 81 TYR A N 1
ATOM 619 C CA . TYR A 1 81 ? -1.145 -2.001 -5.254 1.00 98.19 81 TYR A CA 1
ATOM 620 C C . TYR A 1 81 ? -2.262 -1.178 -4.606 1.00 98.19 81 TYR A C 1
ATOM 622 O O . TYR A 1 81 ? -2.891 -1.668 -3.674 1.00 98.19 81 TYR A O 1
ATOM 630 N N . ASP A 1 82 ? -2.553 0.010 -5.143 1.00 97.56 82 ASP A N 1
ATOM 631 C CA . ASP A 1 82 ? -3.596 0.905 -4.633 1.00 97.56 82 ASP A CA 1
ATOM 632 C C . ASP A 1 82 ? -4.967 0.222 -4.656 1.00 97.56 82 ASP A C 1
ATOM 634 O O . ASP A 1 82 ? -5.616 0.125 -3.619 1.00 97.56 82 ASP A O 1
ATOM 638 N N . SER A 1 83 ? -5.357 -0.381 -5.785 1.00 97.06 83 SER A N 1
ATOM 639 C CA . SER A 1 83 ? -6.637 -1.096 -5.889 1.00 97.06 83 SER A CA 1
ATOM 640 C C . SER A 1 83 ? -6.757 -2.279 -4.922 1.00 97.06 83 SER A C 1
ATOM 642 O O . SER A 1 83 ? -7.840 -2.546 -4.400 1.00 97.06 83 SER A O 1
ATOM 644 N N . LEU A 1 84 ? -5.671 -3.027 -4.684 1.00 97.94 84 LEU A N 1
ATOM 645 C CA . LEU A 1 84 ? -5.698 -4.112 -3.699 1.00 97.94 84 LEU A CA 1
ATOM 646 C C . LEU A 1 84 ? -5.765 -3.564 -2.269 1.00 97.94 84 LEU A C 1
ATOM 648 O O . LEU A 1 84 ? -6.475 -4.136 -1.446 1.00 97.94 84 LEU A O 1
ATOM 652 N N . MET A 1 85 ? -5.064 -2.467 -1.979 1.00 97.94 85 MET A N 1
ATOM 653 C CA . MET A 1 85 ? -5.084 -1.843 -0.660 1.00 97.94 85 MET A CA 1
ATOM 654 C C . MET A 1 85 ? -6.456 -1.248 -0.333 1.00 97.94 85 MET A C 1
ATOM 656 O O . MET A 1 85 ? -6.947 -1.448 0.771 1.00 97.94 85 MET A O 1
ATOM 660 N N . GLU A 1 86 ? -7.117 -0.602 -1.296 1.00 97.06 86 GLU A N 1
ATOM 661 C CA . GLU A 1 86 ? -8.499 -0.121 -1.164 1.00 97.06 86 GLU A CA 1
ATOM 662 C C . GLU A 1 86 ? -9.465 -1.274 -0.865 1.00 97.06 86 GLU A C 1
ATOM 664 O O . GLU A 1 86 ? -10.240 -1.210 0.089 1.00 97.06 86 GLU A O 1
ATOM 669 N N . ARG A 1 87 ? -9.370 -2.379 -1.620 1.00 96.81 87 ARG A N 1
ATOM 670 C CA . ARG A 1 87 ? -10.176 -3.584 -1.363 1.00 96.81 87 ARG A CA 1
ATOM 671 C C . ARG A 1 87 ? -9.900 -4.169 0.024 1.00 96.81 87 ARG A C 1
ATOM 673 O O . ARG A 1 87 ? -10.831 -4.630 0.677 1.00 96.81 87 ARG A O 1
ATOM 680 N N . ALA A 1 88 ? -8.639 -4.184 0.458 1.00 97.25 88 ALA A N 1
ATOM 681 C CA . ALA A 1 88 ? -8.260 -4.693 1.771 1.00 97.25 88 ALA A CA 1
ATOM 682 C C . ALA A 1 88 ? -8.782 -3.801 2.901 1.00 97.25 88 ALA A C 1
ATOM 684 O O . ALA A 1 88 ? -9.349 -4.314 3.857 1.00 97.25 88 ALA A O 1
ATOM 685 N N . ALA A 1 89 ? -8.671 -2.480 2.755 1.00 97.50 89 ALA A N 1
ATOM 686 C CA . ALA A 1 89 ? -9.155 -1.499 3.717 1.00 97.50 89 ALA A CA 1
ATOM 687 C C . ALA A 1 89 ? -10.678 -1.559 3.911 1.00 97.50 89 ALA A C 1
ATOM 689 O O . ALA A 1 89 ? -11.147 -1.471 5.046 1.00 97.50 89 ALA A O 1
ATOM 690 N N . ALA A 1 90 ? -11.435 -1.758 2.826 1.00 95.31 90 ALA A N 1
ATOM 691 C CA . ALA A 1 90 ? -12.892 -1.888 2.861 1.00 95.31 90 ALA A CA 1
ATOM 692 C C . ALA A 1 90 ? -13.384 -3.227 3.448 1.00 95.31 90 ALA A C 1
ATOM 694 O O . ALA A 1 90 ? -14.558 -3.353 3.797 1.00 95.31 90 ALA A O 1
ATOM 695 N N . ALA A 1 91 ? -12.513 -4.236 3.559 1.00 95.25 91 ALA A N 1
ATOM 696 C CA . ALA A 1 91 ? -12.881 -5.537 4.101 1.00 95.25 91 ALA A CA 1
ATOM 697 C C . ALA A 1 91 ? -13.045 -5.487 5.636 1.00 95.25 91 ALA A C 1
ATOM 699 O O . ALA A 1 91 ? -12.257 -4.830 6.325 1.00 95.25 91 ALA A O 1
ATOM 700 N N . PRO A 1 92 ? -14.012 -6.224 6.215 1.00 93.25 92 PRO A N 1
ATOM 701 C CA . PRO A 1 92 ? -14.158 -6.321 7.665 1.00 93.25 92 PRO A CA 1
ATOM 702 C C . PRO A 1 92 ? -12.872 -6.813 8.341 1.00 93.25 92 PRO A C 1
ATOM 704 O O . PRO A 1 92 ? -12.279 -7.805 7.918 1.00 93.25 92 PRO A O 1
ATOM 707 N N . GLY A 1 93 ? -12.445 -6.142 9.412 1.00 91.94 93 GLY A N 1
ATOM 708 C CA . GLY A 1 93 ? -11.229 -6.509 10.146 1.00 91.94 93 GLY A CA 1
ATOM 709 C C . GLY A 1 93 ? -9.917 -6.084 9.477 1.00 91.94 93 GLY A C 1
ATOM 710 O O . GLY A 1 93 ? -8.868 -6.604 9.849 1.00 91.94 93 GLY A O 1
ATOM 711 N N . SER A 1 94 ? -9.970 -5.162 8.511 1.00 96.12 94 SER A N 1
ATOM 712 C CA . SER A 1 94 ? -8.788 -4.523 7.925 1.00 96.12 94 SER A CA 1
ATOM 713 C C . SER A 1 94 ? -7.874 -3.902 8.980 1.00 96.12 94 SER A C 1
ATOM 715 O O . SER A 1 94 ? -8.332 -3.394 10.009 1.00 96.12 94 SER A O 1
ATOM 717 N N . SER A 1 95 ? -6.565 -3.927 8.729 1.00 96.44 95 SER A N 1
ATOM 718 C CA . SER A 1 95 ? -5.594 -3.326 9.646 1.00 96.44 95 SER A CA 1
ATOM 719 C C . SER A 1 95 ? -5.682 -1.797 9.621 1.00 96.44 95 SER A C 1
ATOM 721 O O . SER A 1 95 ? -6.072 -1.197 8.617 1.00 96.44 95 SER A O 1
ATOM 723 N N . LEU A 1 96 ? -5.259 -1.136 10.705 1.00 97.06 96 LEU A N 1
ATOM 724 C CA . LEU A 1 96 ? -5.210 0.332 10.741 1.00 97.06 96 LEU A CA 1
ATOM 725 C C . LEU A 1 96 ? -4.300 0.916 9.653 1.00 97.06 96 LEU A C 1
ATOM 727 O O . LEU A 1 96 ? -4.627 1.959 9.097 1.00 97.06 96 LEU A O 1
ATOM 731 N N . GLY A 1 97 ? -3.204 0.238 9.303 1.00 97.44 97 GLY A N 1
ATOM 732 C CA . GLY A 1 97 ? -2.325 0.661 8.211 1.00 97.44 97 GLY A CA 1
ATOM 733 C C . GLY A 1 97 ? -3.001 0.616 6.838 1.00 97.44 97 GLY A C 1
ATOM 734 O O . GLY A 1 97 ? -2.851 1.547 6.050 1.00 97.44 97 GLY A O 1
ATOM 735 N N . GLN A 1 98 ? -3.803 -0.418 6.559 1.00 98.00 98 GLN A N 1
ATOM 736 C CA . GLN A 1 98 ? -4.586 -0.508 5.317 1.00 98.00 98 GLN A CA 1
ATOM 737 C C . GLN A 1 98 ? -5.629 0.616 5.243 1.00 98.00 98 GLN A C 1
ATOM 739 O O . GLN A 1 98 ? -5.743 1.301 4.226 1.00 98.00 98 GLN A O 1
ATOM 744 N N . GLN A 1 99 ? -6.356 0.836 6.343 1.00 98.06 99 GLN A N 1
ATOM 745 C CA . GLN A 1 99 ? -7.354 1.900 6.459 1.00 98.06 99 GLN A CA 1
ATOM 746 C C . GLN A 1 99 ? -6.731 3.285 6.261 1.00 98.06 99 GLN A C 1
ATOM 748 O O . GLN A 1 99 ? -7.244 4.090 5.481 1.00 98.06 99 GLN A O 1
ATOM 753 N N . LEU A 1 100 ? -5.599 3.548 6.919 1.00 98.06 100 LEU A N 1
ATOM 754 C CA . LEU A 1 100 ? -4.861 4.798 6.792 1.00 98.06 100 LEU A CA 1
ATOM 755 C C . LEU A 1 100 ? -4.389 5.027 5.354 1.00 98.06 100 LEU A C 1
ATOM 757 O O . LEU A 1 100 ? -4.623 6.110 4.820 1.00 98.06 100 LEU A O 1
ATOM 761 N N . TYR A 1 101 ? -3.795 4.008 4.718 1.00 98.25 101 TYR A N 1
ATOM 762 C CA . TYR A 1 101 ? -3.347 4.081 3.326 1.00 98.25 101 TYR A CA 1
ATOM 763 C C . TYR A 1 101 ? -4.486 4.507 2.402 1.00 98.25 101 TYR A C 1
ATOM 765 O O . TYR A 1 101 ? -4.374 5.503 1.690 1.00 98.25 101 TYR A O 1
ATOM 773 N N . ALA A 1 102 ? -5.596 3.764 2.422 1.00 97.88 102 ALA A N 1
ATOM 774 C CA . ALA A 1 102 ? -6.725 4.024 1.535 1.00 97.88 102 ALA A CA 1
ATOM 775 C C . ALA A 1 102 ? -7.292 5.433 1.757 1.00 97.88 102 ALA A C 1
ATOM 777 O O . ALA A 1 102 ? -7.515 6.178 0.803 1.00 97.88 102 ALA A O 1
ATOM 778 N N . THR A 1 103 ? -7.443 5.827 3.022 1.00 97.81 103 THR A N 1
ATOM 779 C CA . THR A 1 103 ? -7.983 7.137 3.396 1.00 97.81 103 THR A CA 1
ATOM 780 C C . THR A 1 103 ? -7.078 8.277 2.923 1.00 97.81 103 THR A C 1
ATOM 782 O O . THR A 1 103 ? -7.548 9.223 2.289 1.00 97.81 103 THR A O 1
ATOM 785 N N . ARG A 1 104 ? -5.760 8.186 3.152 1.00 97.50 104 ARG A N 1
ATOM 786 C CA . ARG A 1 104 ? -4.836 9.250 2.736 1.00 97.50 104 ARG A CA 1
ATOM 787 C C . ARG A 1 104 ? -4.685 9.336 1.221 1.00 97.50 104 ARG A C 1
ATOM 789 O O . ARG A 1 104 ? -4.573 10.436 0.694 1.00 97.50 104 ARG A O 1
ATOM 796 N N . ILE A 1 105 ? -4.714 8.207 0.507 1.00 97.31 105 ILE A N 1
ATOM 797 C CA . ILE A 1 105 ? -4.629 8.199 -0.959 1.00 97.31 105 ILE A CA 1
ATOM 798 C C . ILE A 1 105 ? -5.884 8.827 -1.568 1.00 97.31 105 ILE A C 1
ATOM 800 O O . ILE A 1 105 ? -5.759 9.663 -2.466 1.00 97.31 105 ILE A O 1
ATOM 804 N N . ALA A 1 106 ? -7.071 8.528 -1.031 1.00 96.00 106 ALA A N 1
ATOM 805 C CA . ALA A 1 106 ? -8.312 9.194 -1.428 1.00 96.00 106 ALA A CA 1
ATOM 806 C C . ALA A 1 106 ? -8.259 10.715 -1.179 1.00 96.00 106 ALA A C 1
ATOM 808 O O . ALA A 1 106 ? -8.699 11.498 -2.022 1.00 96.00 106 ALA A O 1
ATOM 809 N N . ALA A 1 107 ? -7.637 11.136 -0.073 1.00 96.88 107 ALA A N 1
ATOM 810 C CA . ALA A 1 107 ? -7.388 12.540 0.255 1.00 96.88 107 ALA A CA 1
ATOM 811 C C . ALA A 1 107 ? -6.194 13.172 -0.497 1.00 96.88 107 ALA A C 1
ATOM 813 O O . ALA A 1 107 ? -5.956 14.370 -0.362 1.00 96.88 107 ALA A O 1
ATOM 814 N N . ARG A 1 108 ? -5.457 12.397 -1.309 1.00 96.94 108 ARG A N 1
ATOM 815 C CA . ARG A 1 108 ? -4.226 12.802 -2.018 1.00 96.94 108 ARG A CA 1
ATOM 816 C C . ARG A 1 108 ? -3.100 13.295 -1.102 1.00 96.94 108 ARG A C 1
ATOM 818 O O . ARG A 1 108 ? -2.320 14.151 -1.510 1.00 96.94 108 ARG A O 1
ATOM 825 N N . LEU A 1 109 ? -3.003 12.724 0.094 1.00 97.81 109 LEU A N 1
ATOM 826 C CA . LEU A 1 109 ? -1.983 13.052 1.085 1.00 97.81 109 LEU A CA 1
ATOM 827 C C . LEU A 1 109 ? -0.804 12.072 1.043 1.00 97.81 109 LEU A C 1
ATOM 829 O O . LEU A 1 109 ? -0.966 10.846 0.917 1.00 97.81 109 LEU A O 1
ATOM 833 N N . SER A 1 110 ? 0.400 12.620 1.189 1.00 97.44 110 SER A N 1
ATOM 834 C CA . SER A 1 110 ? 1.621 11.838 1.361 1.00 97.44 110 SER A CA 1
ATOM 835 C C . SER A 1 110 ? 1.714 11.240 2.772 1.00 97.44 110 SER A C 1
ATOM 837 O O . SER A 1 110 ? 0.984 11.627 3.689 1.00 97.44 110 SER A O 1
ATOM 839 N N . ALA A 1 111 ? 2.617 10.273 2.960 1.00 97.25 111 ALA A N 1
ATOM 840 C CA . ALA A 1 111 ? 2.883 9.720 4.287 1.00 97.25 111 ALA A CA 1
ATOM 841 C C . ALA A 1 111 ? 3.476 10.790 5.223 1.00 97.25 111 ALA A C 1
ATOM 843 O O . ALA A 1 111 ? 3.138 10.827 6.401 1.00 97.25 111 ALA A O 1
ATOM 844 N N . GLU A 1 112 ? 4.304 11.693 4.692 1.00 98.31 112 GLU A N 1
ATOM 845 C CA . GLU A 1 112 ? 4.901 12.819 5.417 1.00 98.31 112 GLU A CA 1
ATOM 846 C C . GLU A 1 112 ? 3.844 13.818 5.903 1.00 98.31 112 GLU A C 1
ATOM 848 O O . GLU A 1 112 ? 3.903 14.259 7.048 1.00 98.31 112 GLU A O 1
ATOM 853 N N . GLU A 1 113 ? 2.864 14.160 5.061 1.00 98.31 113 GLU A N 1
ATOM 854 C CA . GLU A 1 113 ? 1.776 15.074 5.434 1.00 98.31 113 GLU A CA 1
ATOM 855 C C . GLU A 1 113 ? 0.908 14.481 6.549 1.00 98.31 113 GLU A C 1
ATOM 857 O O . GLU A 1 113 ? 0.594 15.161 7.528 1.00 98.31 113 GLU A O 1
ATOM 862 N N . VAL A 1 114 ? 0.575 13.192 6.440 1.00 98.12 114 VAL A N 1
ATOM 863 C CA . VAL A 1 114 ? -0.160 12.457 7.479 1.00 98.12 114 VAL A CA 1
ATOM 864 C C . VAL A 1 114 ? 0.646 12.375 8.773 1.00 98.12 114 VAL A C 1
ATOM 866 O O . VAL A 1 114 ? 0.112 12.659 9.843 1.00 98.12 114 VAL A O 1
ATOM 869 N N . ALA A 1 115 ? 1.931 12.028 8.687 1.00 97.56 115 ALA A N 1
ATOM 870 C CA . ALA A 1 115 ? 2.834 11.945 9.830 1.00 97.56 115 ALA A CA 1
ATOM 871 C C . ALA A 1 115 ? 2.912 13.286 10.577 1.00 97.56 115 ALA A C 1
ATOM 873 O O . ALA A 1 115 ? 2.720 13.338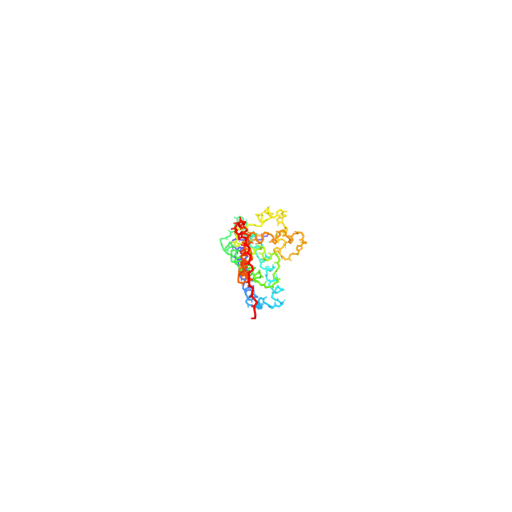 11.794 1.00 97.56 115 ALA A O 1
ATOM 874 N N . ALA A 1 116 ? 3.104 14.384 9.839 1.00 96.69 116 ALA A N 1
ATOM 875 C CA . ALA A 1 116 ? 3.148 15.731 10.393 1.00 96.69 116 ALA A CA 1
ATOM 876 C C . ALA A 1 116 ? 1.822 16.125 11.063 1.00 96.69 116 ALA A C 1
ATOM 878 O O . ALA A 1 116 ? 1.833 16.638 12.181 1.00 96.69 116 ALA A O 1
ATOM 879 N N . GLY A 1 117 ? 0.684 15.844 10.419 1.00 94.06 117 GLY A N 1
ATOM 880 C CA . GLY A 1 117 ? -0.642 16.126 10.977 1.00 94.06 117 GLY A CA 1
ATOM 881 C C . GLY A 1 117 ? -0.981 15.292 12.217 1.00 94.06 117 GLY A C 1
ATOM 882 O O . GLY A 1 117 ? -1.662 15.777 13.118 1.00 94.06 117 GLY A O 1
ATOM 883 N N . ALA A 1 118 ? -0.476 14.059 12.292 1.00 95.38 118 ALA A N 1
ATOM 884 C CA . ALA A 1 118 ? -0.692 13.146 13.414 1.00 95.38 118 ALA A CA 1
ATOM 885 C C . ALA A 1 118 ? 0.296 13.345 14.578 1.00 95.38 118 ALA A C 1
ATOM 887 O O . ALA A 1 118 ? 0.108 12.76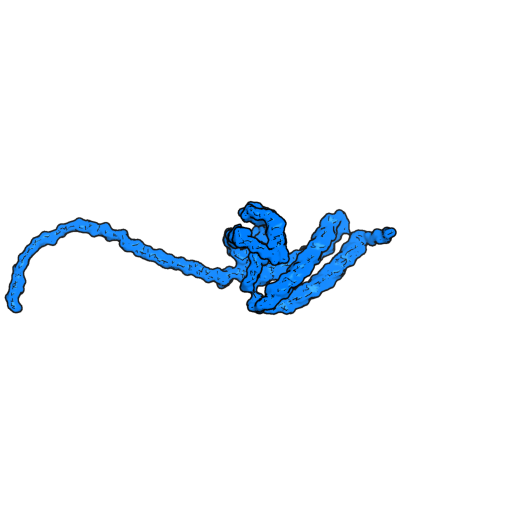1 15.648 1.00 95.38 118 ALA A O 1
ATOM 888 N N . GLY A 1 119 ? 1.373 14.113 14.373 1.00 96.50 119 GLY A N 1
ATOM 889 C CA . GLY A 1 119 ? 2.489 14.187 15.318 1.00 96.50 119 GLY A CA 1
ATOM 890 C C . GLY A 1 119 ? 3.220 12.847 15.474 1.00 96.50 119 GLY A C 1
ATOM 891 O O . GLY A 1 119 ? 3.603 12.479 16.585 1.00 96.50 119 GLY A O 1
ATOM 892 N N . LEU A 1 120 ? 3.365 12.099 14.376 1.00 97.19 120 LEU A N 1
ATOM 893 C CA . LEU A 1 120 ? 4.002 10.781 14.313 1.00 97.19 120 LEU A CA 1
ATOM 894 C C . LEU A 1 120 ? 5.228 10.811 13.383 1.00 97.19 120 LEU A C 1
ATOM 896 O O . LEU A 1 120 ? 5.296 11.652 12.487 1.00 97.19 120 LEU A O 1
ATOM 900 N N . PRO A 1 121 ? 6.210 9.910 13.559 1.00 97.69 121 PRO A N 1
ATOM 901 C CA . PRO A 1 121 ? 7.306 9.776 12.606 1.00 97.69 121 PRO A CA 1
ATOM 902 C C . PRO A 1 121 ? 6.814 9.155 11.290 1.00 97.69 121 PRO A C 1
ATOM 904 O O . PRO A 1 121 ? 5.983 8.249 11.293 1.00 97.69 121 PRO A O 1
ATOM 907 N N . VAL A 1 122 ? 7.352 9.610 10.154 1.00 97.88 122 VAL A N 1
ATOM 908 C CA . VAL A 1 122 ? 6.963 9.091 8.827 1.00 97.88 122 VAL A CA 1
ATOM 909 C C . VAL A 1 122 ? 7.281 7.604 8.660 1.00 97.88 122 VAL A C 1
ATOM 911 O O . VAL A 1 122 ? 6.506 6.881 8.038 1.00 97.88 122 VAL A O 1
ATOM 914 N N . ASP A 1 123 ? 8.369 7.125 9.266 1.00 97.81 123 ASP A N 1
ATOM 915 C CA . ASP A 1 123 ? 8.749 5.711 9.202 1.00 97.81 123 ASP A CA 1
ATOM 916 C C . ASP A 1 123 ? 7.688 4.816 9.848 1.00 97.81 123 ASP A C 1
ATOM 918 O O . ASP A 1 123 ? 7.337 3.791 9.274 1.00 97.81 123 ASP A O 1
ATOM 922 N N . LEU A 1 124 ? 7.058 5.264 10.942 1.00 97.62 124 LEU A N 1
ATOM 923 C CA . LEU A 1 124 ? 5.923 4.554 11.533 1.00 97.62 124 LEU A CA 1
ATOM 924 C C . LEU A 1 124 ? 4.749 4.463 10.549 1.00 97.62 124 LEU A C 1
ATOM 926 O O . LEU A 1 124 ? 4.142 3.406 10.426 1.00 97.62 124 LEU A O 1
ATOM 930 N N . ILE A 1 125 ? 4.429 5.536 9.818 1.00 97.88 125 ILE A N 1
ATOM 931 C CA . ILE A 1 125 ? 3.358 5.493 8.807 1.00 97.88 125 ILE A CA 1
ATOM 932 C C . ILE A 1 125 ? 3.683 4.446 7.734 1.00 97.88 125 ILE A C 1
ATOM 934 O O . ILE A 1 125 ? 2.840 3.612 7.405 1.00 97.88 125 ILE A O 1
ATOM 938 N N . ASN A 1 126 ? 4.922 4.443 7.237 1.00 96.50 126 ASN A N 1
ATOM 939 C CA . ASN A 1 126 ? 5.379 3.484 6.234 1.00 96.50 126 ASN A CA 1
ATOM 940 C C . ASN A 1 126 ? 5.339 2.034 6.742 1.00 96.50 126 ASN A C 1
ATOM 942 O O . ASN A 1 126 ? 4.901 1.146 6.007 1.00 96.50 126 ASN A O 1
ATOM 946 N N . ASP A 1 127 ? 5.763 1.794 7.982 1.00 97.00 127 ASP A N 1
ATOM 947 C CA . ASP A 1 127 ? 5.802 0.470 8.606 1.00 97.00 127 ASP A CA 1
ATOM 948 C C . ASP A 1 127 ? 4.391 -0.083 8.848 1.00 97.00 127 ASP A C 1
ATOM 950 O O . ASP A 1 127 ? 4.094 -1.241 8.540 1.00 97.00 127 ASP A O 1
ATOM 954 N N . LEU A 1 128 ? 3.465 0.758 9.305 1.00 97.06 128 LEU A N 1
ATOM 955 C CA . LEU A 1 128 ? 2.070 0.364 9.504 1.00 97.06 128 LEU A CA 1
ATOM 956 C C . LEU A 1 128 ? 1.380 0.030 8.180 1.00 97.06 128 LEU A C 1
ATOM 958 O O . LEU A 1 128 ? 0.711 -0.996 8.061 1.00 97.06 128 LEU A O 1
ATOM 962 N N . GLU A 1 129 ? 1.595 0.838 7.142 1.00 96.31 129 GLU A N 1
ATOM 963 C CA . GLU A 1 129 ? 1.155 0.521 5.776 1.00 96.31 129 GLU A CA 1
ATOM 964 C C . GLU A 1 129 ? 1.858 -0.716 5.200 1.00 96.31 129 GLU A C 1
ATOM 966 O O . GLU A 1 129 ? 1.380 -1.333 4.235 1.00 96.31 129 GLU A O 1
ATOM 971 N N . ALA A 1 130 ? 3.002 -1.091 5.781 1.00 94.50 130 ALA A N 1
ATOM 972 C CA . ALA A 1 130 ? 3.707 -2.313 5.454 1.00 94.50 130 ALA A CA 1
ATOM 973 C C . ALA A 1 130 ? 3.108 -3.565 6.112 1.00 94.50 130 ALA A C 1
ATOM 975 O O . ALA A 1 130 ? 3.337 -4.663 5.586 1.00 94.50 130 ALA A O 1
ATOM 976 N N . GLY A 1 131 ? 2.292 -3.392 7.155 1.00 93.19 131 GLY A N 1
ATOM 977 C CA . GLY A 1 131 ? 1.627 -4.455 7.907 1.00 93.19 131 GLY A CA 1
ATOM 978 C C . GLY A 1 131 ? 2.039 -4.540 9.378 1.00 93.19 131 GLY A C 1
ATOM 979 O O . GLY A 1 131 ? 1.605 -5.474 10.051 1.00 93.19 131 GLY A O 1
ATOM 980 N N . GLU A 1 132 ? 2.857 -3.609 9.880 1.00 94.94 132 GLU A N 1
ATOM 981 C CA . GLU A 1 132 ? 3.189 -3.556 11.305 1.00 94.94 132 GLU A CA 1
ATOM 982 C C . GLU A 1 132 ? 1.971 -3.200 12.165 1.00 94.94 132 GLU A C 1
ATOM 984 O O . GLU A 1 132 ? 0.982 -2.615 11.707 1.00 94.94 132 GLU A O 1
ATOM 989 N N . VAL A 1 133 ? 2.043 -3.582 13.439 1.00 94.56 133 VAL A N 1
ATOM 990 C CA . VAL A 1 133 ? 0.966 -3.371 14.409 1.00 94.56 133 VAL A CA 1
ATOM 991 C C . VAL A 1 133 ? 1.301 -2.151 15.269 1.00 94.56 133 VAL A C 1
ATOM 993 O O . VAL A 1 133 ? 2.360 -2.140 15.896 1.00 94.56 133 VAL A O 1
ATOM 996 N N . PRO A 1 134 ? 0.418 -1.138 15.341 1.00 96.06 134 PRO A N 1
ATOM 997 C CA . PRO A 1 134 ? 0.667 0.040 16.159 1.00 96.06 134 PRO A CA 1
ATOM 998 C C . PRO A 1 134 ? 0.506 -0.281 17.647 1.00 96.06 134 PRO A C 1
ATOM 1000 O O . PRO A 1 134 ? -0.257 -1.168 18.040 1.00 96.06 134 PRO A O 1
ATOM 1003 N N . THR A 1 135 ? 1.160 0.508 18.491 1.00 97.62 135 THR A N 1
ATOM 1004 C CA . THR A 1 135 ? 0.810 0.611 19.912 1.00 97.62 135 THR A CA 1
ATOM 1005 C C . THR A 1 135 ? -0.576 1.241 20.087 1.00 97.62 135 THR A C 1
ATOM 1007 O O . THR A 1 135 ? -1.121 1.857 19.169 1.00 97.62 135 THR A O 1
ATOM 1010 N N . GLU A 1 136 ? -1.162 1.138 21.282 1.00 96.94 136 GLU A N 1
ATOM 1011 C CA . GLU A 1 136 ? -2.496 1.703 21.535 1.00 96.94 136 GLU A CA 1
ATOM 1012 C C . GLU A 1 136 ? -2.534 3.236 21.379 1.00 96.94 136 GLU A C 1
ATOM 1014 O O . GLU A 1 136 ? -3.507 3.790 20.866 1.00 96.94 136 GLU A O 1
ATOM 1019 N N . GLU A 1 137 ? -1.460 3.930 21.771 1.00 96.88 137 GLU A N 1
ATOM 1020 C CA . GLU A 1 137 ? -1.360 5.386 21.623 1.00 96.88 137 GLU A CA 1
ATOM 1021 C C . GLU A 1 137 ? -1.302 5.797 20.144 1.00 96.88 137 GLU A C 1
ATOM 1023 O O . GLU A 1 137 ? -2.013 6.709 19.714 1.00 96.88 137 GLU A O 1
ATOM 1028 N N . GLU A 1 138 ? -0.488 5.103 19.347 1.00 97.62 138 GLU A N 1
ATOM 1029 C CA . GLU A 1 138 ? -0.398 5.324 17.902 1.00 97.62 138 GLU A CA 1
ATOM 1030 C C . GLU A 1 138 ? -1.736 5.007 17.232 1.00 97.62 138 GLU A C 1
ATOM 1032 O O . GLU A 1 138 ? -2.247 5.812 16.456 1.00 97.62 138 GLU A O 1
ATOM 1037 N N . ALA A 1 139 ? -2.366 3.891 17.601 1.00 97.62 139 ALA A N 1
ATOM 1038 C CA . ALA A 1 139 ? -3.668 3.495 17.087 1.00 97.62 139 ALA A CA 1
ATOM 1039 C C . ALA A 1 139 ? -4.744 4.564 17.343 1.00 97.62 139 ALA A C 1
ATOM 1041 O O . ALA A 1 139 ? -5.553 4.847 16.458 1.00 97.62 139 ALA A O 1
ATOM 1042 N N . ALA A 1 140 ? -4.748 5.196 18.521 1.00 97.69 140 ALA A N 1
ATOM 1043 C CA . ALA A 1 140 ? -5.672 6.281 18.837 1.00 97.69 140 ALA A CA 1
ATOM 1044 C C . ALA A 1 140 ? -5.469 7.507 17.929 1.00 97.69 140 ALA A C 1
ATOM 1046 O O . ALA A 1 140 ? -6.445 8.025 17.381 1.00 97.69 140 ALA A O 1
ATOM 1047 N N . LYS A 1 141 ? -4.216 7.929 17.708 1.00 97.56 141 LYS A N 1
ATOM 1048 C CA . LYS A 1 141 ? -3.883 9.047 16.805 1.00 97.56 141 LYS A CA 1
ATOM 1049 C C . LYS A 1 141 ? -4.303 8.748 15.365 1.00 97.56 141 LYS A C 1
ATOM 1051 O O . LYS A 1 141 ? -4.907 9.590 14.709 1.00 97.56 141 LYS A O 1
ATOM 1056 N N . LEU A 1 142 ? -4.053 7.530 14.891 1.00 97.12 142 LEU A N 1
ATOM 1057 C CA . LEU A 1 142 ? -4.394 7.119 13.528 1.00 97.12 142 LEU A CA 1
ATOM 1058 C C . LEU A 1 142 ? -5.901 7.029 13.298 1.00 97.12 142 LEU A C 1
ATOM 1060 O O . LEU A 1 142 ? -6.381 7.474 12.259 1.00 97.12 142 LEU A O 1
ATOM 1064 N N . ARG A 1 143 ? -6.662 6.518 14.274 1.00 97.19 143 ARG A N 1
ATOM 1065 C CA . ARG A 1 143 ? -8.132 6.530 14.214 1.00 97.19 143 ARG A CA 1
ATOM 1066 C C . ARG A 1 143 ? -8.678 7.955 14.132 1.00 97.19 143 ARG A C 1
ATOM 1068 O O . ARG A 1 143 ? -9.585 8.198 13.344 1.00 97.19 143 ARG A O 1
ATOM 1075 N N . ALA A 1 144 ? -8.097 8.895 14.880 1.00 97.38 144 ALA A N 1
ATOM 1076 C CA . ALA A 1 144 ? -8.480 10.302 14.801 1.00 97.38 144 ALA A CA 1
ATOM 1077 C C . ALA A 1 144 ? -8.188 10.911 13.417 1.00 97.38 144 ALA A C 1
ATOM 1079 O O . ALA A 1 144 ? -9.023 11.641 12.890 1.00 97.38 144 ALA A O 1
ATOM 1080 N N . VAL A 1 145 ? -7.048 10.578 12.798 1.00 97.06 145 VAL A N 1
ATOM 1081 C CA . VAL A 1 145 ? -6.731 11.005 11.422 1.00 97.06 145 VAL A CA 1
ATOM 1082 C C . VAL A 1 145 ? -7.718 10.419 10.415 1.00 97.06 145 VAL A C 1
ATOM 1084 O O . VAL A 1 145 ? -8.245 11.157 9.588 1.00 97.06 145 VAL A O 1
ATOM 1087 N N . ILE A 1 146 ? -7.987 9.112 10.483 1.00 97.06 146 ILE A N 1
ATOM 1088 C CA . ILE A 1 146 ? -8.930 8.442 9.576 1.00 97.06 146 ILE A CA 1
ATOM 1089 C C . ILE A 1 146 ? -10.313 9.094 9.676 1.00 97.06 146 ILE A C 1
ATOM 1091 O O . ILE A 1 146 ? -10.912 9.407 8.651 1.00 97.06 146 ILE A O 1
ATOM 1095 N N . GLU A 1 147 ? -10.792 9.364 10.891 1.00 96.44 147 GLU A N 1
ATOM 1096 C CA . GLU A 1 147 ? -12.071 10.045 11.103 1.00 96.44 147 GLU A CA 1
ATOM 1097 C C . GLU A 1 147 ? -12.062 11.478 10.548 1.00 96.44 147 GLU A C 1
ATOM 1099 O O . GLU A 1 147 ? -12.981 11.866 9.829 1.00 96.44 147 GLU A O 1
ATOM 1104 N N . ALA A 1 148 ? -10.998 12.248 10.797 1.00 95.81 148 ALA A N 1
ATOM 1105 C CA . ALA A 1 148 ? -10.863 13.619 10.297 1.00 95.81 148 ALA A CA 1
ATOM 1106 C C . ALA A 1 148 ? -10.841 13.704 8.760 1.00 95.81 148 ALA A C 1
ATOM 1108 O O . ALA A 1 148 ? -11.285 14.698 8.188 1.00 95.81 148 ALA A O 1
ATOM 1109 N N . LEU A 1 149 ? -10.352 12.658 8.090 1.00 95.25 149 LEU A N 1
ATOM 1110 C CA . LEU A 1 149 ? -10.352 12.534 6.631 1.00 95.25 149 LEU A CA 1
ATOM 1111 C C . LEU A 1 149 ? -11.661 11.954 6.069 1.00 95.25 149 LEU A C 1
ATOM 1113 O O . LEU A 1 149 ? -11.783 11.756 4.861 1.00 95.25 149 LEU A O 1
ATOM 1117 N N . GLY A 1 150 ? -12.657 11.721 6.926 1.00 92.81 150 GLY A N 1
ATOM 1118 C CA . GLY A 1 150 ? -13.983 11.277 6.528 1.00 92.81 150 GLY A CA 1
ATOM 1119 C C . GLY A 1 150 ? -14.160 9.764 6.510 1.00 92.81 150 GLY A C 1
ATOM 1120 O O . GLY A 1 150 ? -15.139 9.317 5.922 1.00 92.81 150 GLY A O 1
ATOM 1121 N N . GLY A 1 151 ? -13.293 8.987 7.165 1.00 93.56 151 GLY A N 1
ATOM 1122 C CA . GLY A 1 151 ? -13.400 7.533 7.317 1.00 93.56 151 GLY A CA 1
ATOM 1123 C C . GLY A 1 151 ? -12.828 6.728 6.145 1.00 93.56 151 GLY A C 1
ATOM 1124 O O . GLY A 1 151 ? -12.342 7.277 5.161 1.00 93.56 151 GLY A O 1
ATOM 1125 N N . VAL A 1 152 ? -12.899 5.397 6.251 1.00 94.44 152 VAL A N 1
ATOM 1126 C CA . VAL A 1 152 ? -12.349 4.482 5.236 1.00 94.44 152 VAL A CA 1
ATOM 1127 C C . VAL A 1 152 ? -13.210 4.510 3.963 1.00 94.44 152 VAL A C 1
ATOM 1129 O O . VAL A 1 152 ? -14.409 4.217 4.048 1.00 94.44 152 VAL A O 1
ATOM 1132 N N . PRO A 1 153 ? -12.639 4.807 2.782 1.00 90.88 153 PRO A N 1
ATOM 1133 C CA . PRO A 1 153 ? -13.381 4.791 1.523 1.00 90.88 153 PRO A CA 1
ATOM 1134 C C . PRO A 1 153 ? -14.026 3.429 1.234 1.00 90.88 153 PRO A C 1
ATOM 1136 O O . PRO A 1 153 ? -13.450 2.384 1.537 1.00 90.88 153 PRO A O 1
ATOM 1139 N N . GLY A 1 154 ? -15.219 3.425 0.642 1.00 84.12 154 GLY A N 1
ATOM 1140 C CA . GLY A 1 154 ? -15.961 2.201 0.311 1.00 84.12 154 GLY A CA 1
ATOM 1141 C C . GLY A 1 154 ? -16.686 1.558 1.499 1.00 84.12 154 GLY A C 1
ATOM 1142 O O . GLY A 1 154 ? -17.373 0.552 1.326 1.00 84.12 154 GLY A O 1
ATOM 1143 N N . THR A 1 155 ? -16.564 2.130 2.702 1.00 84.19 155 THR A N 1
ATOM 1144 C CA . THR A 1 155 ? -17.287 1.686 3.908 1.00 84.19 155 THR A CA 1
ATOM 1145 C C . THR A 1 155 ? -18.456 2.605 4.268 1.00 84.19 155 THR A C 1
ATOM 1147 O O . THR A 1 155 ? -19.075 2.456 5.322 1.00 84.19 155 THR A O 1
ATOM 1150 N N . GLU A 1 156 ? -18.813 3.551 3.396 1.00 78.75 156 GLU A N 1
ATOM 1151 C CA . GLU A 1 156 ? -19.860 4.547 3.643 1.00 78.75 156 GLU A CA 1
ATOM 1152 C C . GLU A 1 156 ? -21.213 3.885 3.912 1.00 78.75 156 GLU A C 1
ATOM 1154 O O . GLU A 1 156 ? -21.950 4.334 4.784 1.00 78.75 156 GLU A O 1
ATOM 1159 N N . HIS A 1 157 ? -21.508 2.760 3.253 1.00 70.25 157 HIS A N 1
ATOM 1160 C CA . HIS A 1 157 ? -22.736 2.000 3.498 1.00 70.25 157 HIS A CA 1
ATOM 1161 C C . HIS A 1 157 ? -22.784 1.334 4.890 1.00 70.25 157 HIS A C 1
ATOM 1163 O O . HIS A 1 157 ? -23.857 0.944 5.342 1.00 70.25 157 HIS A O 1
ATOM 1169 N N . LEU A 1 158 ? -21.632 1.156 5.561 1.00 68.75 158 LEU A N 1
ATOM 1170 C CA . LEU A 1 158 ? -21.543 0.591 6.918 1.00 68.75 158 LEU A CA 1
ATOM 1171 C C . LEU A 1 158 ? -21.737 1.670 7.984 1.00 68.75 158 LEU A C 1
ATOM 1173 O O . LEU A 1 158 ? -22.147 1.354 9.103 1.00 68.75 158 LEU A O 1
ATOM 1177 N N . ARG A 1 159 ? -21.481 2.941 7.645 1.00 60.81 159 ARG A N 1
ATOM 1178 C CA . ARG A 1 159 ? -21.888 4.076 8.472 1.00 60.81 159 ARG A CA 1
ATOM 1179 C C . ARG A 1 159 ? -23.410 4.169 8.419 1.00 60.81 159 ARG A C 1
ATOM 1181 O O . ARG A 1 159 ? -23.983 4.847 7.572 1.00 60.81 159 ARG A O 1
ATOM 1188 N N . ARG A 1 160 ? -24.084 3.463 9.334 1.00 52.34 160 ARG A N 1
ATOM 1189 C CA . ARG A 1 160 ? -25.505 3.701 9.618 1.00 52.34 160 ARG A CA 1
ATOM 1190 C C . ARG A 1 160 ? -25.676 5.217 9.816 1.00 52.34 160 ARG A C 1
ATOM 1192 O O . ARG A 1 160 ? -24.875 5.786 10.564 1.00 52.34 160 ARG A O 1
ATOM 1199 N N . PRO A 1 161 ? -26.669 5.873 9.183 1.00 48.41 161 PRO A N 1
ATOM 1200 C CA . PRO A 1 161 ? -26.978 7.256 9.507 1.00 48.41 161 PRO A CA 1
ATOM 1201 C C . PRO A 1 161 ? -27.126 7.345 11.021 1.00 48.41 161 PRO A C 1
ATOM 1203 O O . PRO A 1 161 ? -27.871 6.558 11.607 1.00 48.41 161 PRO A O 1
ATOM 1206 N N . GLN A 1 162 ? -26.373 8.237 11.659 1.00 50.84 162 GLN A N 1
ATOM 1207 C CA . GLN A 1 162 ? -26.685 8.657 13.016 1.00 50.84 162 GLN A CA 1
ATOM 1208 C C . GLN A 1 162 ? -28.100 9.242 12.916 1.00 50.84 162 GLN A C 1
ATOM 1210 O O . GLN A 1 162 ? -28.267 10.368 12.448 1.00 50.84 162 GLN A O 1
ATOM 1215 N N . GLU A 1 163 ? -29.122 8.430 13.201 1.00 43.59 163 GLU A N 1
ATOM 1216 C CA . GLU A 1 163 ? -30.486 8.911 13.368 1.00 43.59 163 GLU A CA 1
ATOM 1217 C C . GLU A 1 163 ? -30.391 10.007 14.413 1.00 43.59 163 GLU A C 1
ATOM 1219 O O . GLU A 1 163 ? -29.988 9.777 15.552 1.00 43.59 163 GLU A O 1
ATOM 1224 N N . SER A 1 164 ? -30.649 11.223 13.951 1.00 50.50 164 SER A N 1
ATOM 1225 C CA . SER A 1 164 ? -30.710 12.418 14.762 1.00 50.50 164 SER A CA 1
ATOM 1226 C C . SER A 1 164 ? -31.639 12.105 15.926 1.00 50.50 164 SER A C 1
ATOM 1228 O O . SER A 1 164 ? -32.818 11.833 15.692 1.00 50.50 164 SER A O 1
ATOM 1230 N N . GLU A 1 165 ? -31.123 12.082 17.157 1.00 49.69 165 GLU A N 1
ATOM 1231 C CA . GLU A 1 165 ? -31.998 12.000 18.321 1.00 49.69 165 GLU A CA 1
ATOM 1232 C C . GLU A 1 165 ? -33.039 13.120 18.176 1.00 49.69 165 GLU A C 1
ATOM 1234 O O . GLU A 1 165 ? -32.654 14.285 18.007 1.00 49.69 165 GLU A O 1
ATOM 1239 N N . PRO A 1 166 ? -34.347 12.806 18.152 1.00 44.59 166 PRO A N 1
ATOM 1240 C CA . PRO A 1 166 ? -35.358 13.837 18.043 1.00 44.59 166 PRO A CA 1
ATOM 1241 C C . PRO A 1 166 ? -35.222 14.722 19.276 1.00 44.59 166 PRO A C 1
ATOM 1243 O O . PRO A 1 166 ? -35.389 14.260 20.406 1.00 44.59 166 PRO A O 1
ATOM 1246 N N . SER A 1 167 ? -34.875 15.989 19.045 1.00 49.88 167 SER A N 1
ATOM 1247 C CA . SER A 1 167 ? -34.773 17.012 20.076 1.00 49.88 167 SER A CA 1
ATOM 1248 C C . SER A 1 167 ? -36.048 16.982 20.912 1.00 49.88 167 SER A C 1
ATOM 1250 O O . SER A 1 167 ? -37.135 17.263 20.401 1.00 49.88 167 SER A O 1
ATOM 1252 N N . GLN A 1 168 ? -35.930 16.584 22.180 1.00 57.28 168 GLN A N 1
ATOM 1253 C CA . GLN A 1 168 ? -37.061 16.626 23.095 1.00 57.28 168 GLN A CA 1
ATOM 1254 C C . GLN A 1 168 ? -37.555 18.078 23.168 1.00 57.28 168 GLN A C 1
ATOM 1256 O O . GLN A 1 168 ? -36.736 18.977 23.377 1.00 57.28 168 GLN A O 1
ATOM 1261 N N . PRO A 1 169 ? -38.857 18.347 22.974 1.00 46.69 169 PRO A N 1
ATOM 1262 C CA . PRO A 1 169 ? -39.369 19.694 23.137 1.00 46.69 169 PRO A CA 1
ATOM 1263 C C . PRO A 1 169 ? -39.240 20.072 24.614 1.00 46.69 169 PRO A C 1
ATOM 1265 O O . PRO A 1 169 ? -39.832 19.435 25.483 1.00 46.69 169 PRO A O 1
ATOM 1268 N N . SER A 1 170 ? -38.439 21.101 24.882 1.00 47.47 170 SER A N 1
ATOM 1269 C CA . SER A 1 170 ? -38.302 21.743 26.186 1.00 47.47 170 SER A CA 1
ATOM 1270 C C . SER A 1 170 ? -39.672 22.228 26.660 1.00 47.47 170 SER A C 1
ATOM 1272 O O . SER A 1 170 ? -40.220 23.191 26.118 1.00 47.47 170 SER A O 1
ATOM 1274 N N . SER A 1 171 ? -40.239 21.546 27.649 1.00 55.19 171 SER A N 1
ATOM 1275 C CA . SER A 1 171 ? -41.450 21.969 28.341 1.00 55.19 171 SER A CA 1
ATOM 1276 C C . SER A 1 171 ? -41.079 22.916 29.478 1.00 55.19 171 SER A C 1
ATOM 1278 O O . SER A 1 171 ? -41.087 22.499 30.626 1.00 55.19 171 SER A O 1
ATOM 1280 N N . ASP A 1 172 ? -40.768 24.171 29.164 1.00 51.09 172 ASP A N 1
ATOM 1281 C CA . ASP A 1 172 ? -40.675 25.224 30.177 1.00 51.09 172 ASP A CA 1
ATOM 1282 C C . ASP A 1 172 ? -41.379 26.481 29.672 1.00 51.09 172 ASP A C 1
ATOM 1284 O O . ASP A 1 172 ? -40.938 27.169 28.751 1.00 51.09 172 ASP A O 1
ATOM 1288 N N . GLY A 1 173 ? -42.528 26.741 30.282 1.00 45.88 173 GLY A N 1
ATOM 1289 C CA . GLY A 1 173 ? -43.390 27.882 30.024 1.00 45.88 173 GLY A CA 1
ATOM 1290 C C . GLY A 1 173 ? -44.380 28.050 31.167 1.00 45.88 173 GLY A C 1
ATOM 1291 O O . GLY A 1 173 ? -45.588 28.050 30.945 1.00 45.88 173 GLY A O 1
ATOM 1292 N N . GLU A 1 174 ? -43.864 28.143 32.396 1.00 48.62 174 GLU A N 1
ATOM 1293 C CA . GLU A 1 174 ? -44.596 28.695 33.536 1.00 48.62 174 GLU A CA 1
ATOM 1294 C C . GLU A 1 174 ? -45.034 30.132 33.211 1.00 48.62 174 GLU A C 1
ATOM 1296 O O . GLU A 1 174 ? -44.221 31.050 33.110 1.00 48.62 174 GLU A O 1
ATOM 1301 N N . GLY A 1 175 ? -46.344 30.320 33.051 1.00 42.50 175 GLY A N 1
ATOM 1302 C CA . GLY A 1 175 ? -47.020 31.612 33.107 1.00 42.50 175 GLY A CA 1
ATOM 1303 C C . GLY A 1 175 ? -47.817 31.695 34.405 1.00 42.50 175 GLY A C 1
ATOM 1304 O O . GLY A 1 175 ? -48.848 31.044 34.550 1.00 42.50 175 GLY A O 1
ATOM 1305 N N . ALA A 1 176 ? -47.297 32.468 35.350 1.00 46.44 176 ALA A N 1
ATOM 1306 C CA . ALA A 1 176 ? -47.839 32.709 36.677 1.00 46.44 176 ALA A CA 1
ATOM 1307 C C . ALA A 1 176 ? -49.193 33.466 36.682 1.00 46.44 176 ALA A C 1
ATOM 1309 O O . ALA A 1 176 ? -49.329 34.484 36.014 1.00 46.44 176 ALA A O 1
ATOM 1310 N N . VAL A 1 177 ? -50.135 32.945 37.487 1.00 50.19 177 VAL A N 1
ATOM 1311 C CA . VAL A 1 177 ? -50.927 33.597 38.569 1.00 50.19 177 VAL A CA 1
ATOM 1312 C C . VAL A 1 177 ? -51.655 34.931 38.264 1.00 50.19 177 VAL A C 1
ATOM 1314 O O . VAL A 1 177 ? -51.008 35.941 38.025 1.00 50.19 177 VAL A O 1
ATOM 1317 N N . ASP A 1 178 ? -52.994 34.991 38.385 1.00 43.38 178 ASP A N 1
ATOM 1318 C CA . ASP A 1 178 ? -53.724 35.446 39.602 1.00 43.38 178 ASP A CA 1
ATOM 1319 C C . ASP A 1 178 ? -55.214 35.803 39.344 1.00 43.38 178 ASP A C 1
ATOM 1321 O O . ASP A 1 178 ? -55.564 36.315 38.283 1.00 43.38 178 ASP A O 1
ATOM 1325 N N . GLY A 1 179 ? -56.058 35.614 40.371 1.00 45.97 179 GLY A N 1
ATOM 1326 C CA . GLY A 1 179 ? -57.290 36.390 40.607 1.00 45.97 179 GLY A CA 1
ATOM 1327 C C . GLY A 1 179 ? -58.641 35.826 40.130 1.00 45.97 179 GLY A C 1
ATOM 1328 O O . GLY A 1 179 ? -58.968 35.949 38.957 1.00 45.97 179 GLY A O 1
ATOM 1329 N N . GLN A 1 180 ? -59.443 35.273 41.062 1.00 46.44 180 GLN A N 1
ATOM 1330 C CA . GLN A 1 180 ? -60.871 35.598 41.340 1.00 46.44 180 GLN A CA 1
ATOM 1331 C C . GLN A 1 180 ? -61.420 34.563 42.365 1.00 46.44 180 GLN A C 1
ATOM 1333 O O . GLN A 1 180 ? -61.628 33.398 42.042 1.00 46.44 180 GLN A O 1
ATOM 1338 N N . GLU A 1 181 ? -61.367 34.825 43.670 1.00 45.00 181 GLU A N 1
ATOM 1339 C CA . GLU A 1 181 ? -62.449 35.370 44.513 1.00 45.00 181 GLU A CA 1
ATOM 1340 C C . GLU A 1 181 ? -63.717 34.490 44.730 1.00 45.00 181 GLU A C 1
ATOM 1342 O O . GLU A 1 181 ? -64.539 34.289 43.846 1.00 45.00 181 GLU A O 1
ATOM 1347 N N . VAL A 1 182 ? -63.851 34.056 45.997 1.00 48.50 182 VAL A N 1
ATOM 1348 C CA . VAL A 1 182 ? -65.040 33.909 46.876 1.00 48.50 182 VAL A CA 1
ATOM 1349 C C . VAL A 1 182 ? -66.282 33.052 46.519 1.00 48.50 182 VAL A C 1
ATOM 1351 O O . VAL A 1 182 ? -67.161 33.447 45.771 1.00 48.50 182 VAL A O 1
ATOM 1354 N N . SER A 1 183 ? -66.451 32.016 47.361 1.00 46.66 183 SER A N 1
ATOM 1355 C CA . SER A 1 183 ? -67.555 31.827 48.337 1.00 46.66 183 SER A CA 1
ATOM 1356 C C . SER A 1 183 ? -68.936 31.263 47.930 1.00 46.66 183 SER A C 1
ATOM 1358 O O . SER A 1 183 ? -69.595 31.717 47.007 1.00 46.66 183 SER A O 1
ATOM 1360 N N . ALA A 1 184 ? -69.402 30.387 48.837 1.00 49.00 184 ALA A N 1
ATOM 1361 C CA . ALA A 1 184 ? -70.781 30.101 49.260 1.00 49.00 184 ALA A CA 1
ATOM 1362 C C . ALA A 1 184 ? -71.616 29.015 48.538 1.00 49.00 184 ALA A C 1
ATOM 1364 O O . ALA A 1 184 ? -72.253 29.230 47.518 1.00 49.00 184 ALA A O 1
ATOM 1365 N N . ALA A 1 185 ? -71.675 27.857 49.210 1.00 47.72 185 ALA A N 1
ATOM 1366 C CA . ALA A 1 185 ? -72.874 27.221 49.782 1.00 47.72 185 ALA A CA 1
ATOM 1367 C C . ALA A 1 185 ? -74.211 27.215 49.003 1.00 47.72 185 ALA A C 1
ATOM 1369 O O . ALA A 1 185 ? -74.867 28.242 48.887 1.00 47.72 185 ALA A O 1
ATOM 1370 N N . ALA A 1 186 ? -74.705 26.006 48.698 1.00 46.00 186 ALA A N 1
ATOM 1371 C CA . ALA A 1 186 ? -76.090 25.536 48.924 1.00 46.00 186 ALA A CA 1
ATOM 1372 C C . ALA A 1 186 ? -76.162 24.032 48.567 1.00 46.00 186 ALA A C 1
ATOM 1374 O O . ALA A 1 186 ? -75.717 23.652 47.492 1.00 46.00 186 ALA A O 1
ATOM 1375 N N . GLY A 1 187 ? -76.506 23.139 49.507 1.00 42.72 187 GLY A N 1
ATOM 1376 C CA . GLY A 1 187 ? -77.811 22.441 49.555 1.00 42.72 187 GLY A CA 1
ATOM 1377 C C . GLY A 1 187 ? -77.770 21.136 48.732 1.00 42.72 187 GLY A C 1
ATOM 1378 O O . GLY A 1 187 ? -77.480 21.179 47.551 1.00 42.72 187 GLY A O 1
ATOM 1379 N N . GLY A 1 188 ? -77.950 19.920 49.248 1.00 45.19 188 GLY A N 1
ATOM 1380 C CA . GLY A 1 188 ? -78.907 19.483 50.257 1.00 45.19 188 GLY A CA 1
ATOM 1381 C C . GLY A 1 188 ? -80.186 18.976 49.584 1.00 45.19 188 GLY A C 1
ATOM 1382 O O . GLY A 1 188 ? -81.145 19.736 49.529 1.00 45.19 188 GLY A O 1
ATOM 1383 N N . ASN A 1 189 ? -80.164 17.748 49.042 1.00 44.25 189 ASN A N 1
ATOM 1384 C CA . ASN A 1 189 ? -81.116 16.641 49.276 1.00 44.25 189 ASN A CA 1
ATOM 1385 C C . ASN A 1 189 ? -80.811 15.469 48.329 1.00 44.25 189 ASN A C 1
ATOM 1387 O O . ASN A 1 189 ? -80.882 15.681 47.099 1.00 44.25 189 ASN A O 1
#

InterPro domains:
  IPR001387 Cro/C1-type, helix-turn-helix domain [cd00093] (97-142)
  IPR010982 Lambda repressor-like, DNA-binding domain superfamily [G3DSA:1.10.260.40] (93-161)
  IPR010982 Lambda repressor-like, DNA-binding domain superfamily [SSF47413] (95-143)
  IPR059572 MSMEG_6518-like, N-terminal domain [PF27182] (24-94)

Radius of gyration: 30.24 Å; chains: 1; bounding box: 114×52×73 Å

pLDDT: mean 86.24, std 18.86, range [42.5, 98.31]

Organism: Mycolicibacterium hassiacum (strain DSM 44199 / CIP 105218 / JCM 12690 / 3849) (NCBI:txid1122247)

Sequence (189 aa):
MQHMPPEGESSVIVSLSEAAMHMYNAAIDALPFPEDRNFHKRADVVLAGLRKLRAGLAEAAARPRSTPTVINELSQVRKRYDSLMERAAAAPGSSLGQQLYATRIAARLSAEEVAAGAGLPVDLINDLEAGEVPTEEEAAKLRAVIEALGGVPGTEHLRRPQESEPSQPSSDGEGAVDGQEVSAAAGGN